Protein AF-A0A832V1C4-F1 (afdb_monomer)

Foldseek 3Di:
DDPVVVVVVLCVVCCPPNVCVLVVLVVVLVVLLVVLVVLLVVVVQPQDPVNVVVLVVLVVVLVVLSVCLSPADQPAADPPSLHHPSLLSVLLSSLSSQLSSLVSCLCRVPVQQFLLSLLLLCLRNPLLQLLLQQLLVCLVPVLQLLSSLLSSLSSLLSNLVVLLVLLVVLCVVVPVVPPPVCLLSVLSVLLNVLSVVLSVVSVVSGDGDGRGDGDSDDPVSSVQLSVLLVVLLVVLLVCLVVVPLVSNLVSLLVSLLSGLVSVSVSLSSCVVSVSDDSNSSSSSSLSSSLSVLCSSLVSSVVSNSVSSNVSSVVSSVVSNVSSVVSCVVCVVVD

InterPro domains:
  IPR025105 Domain of unknown function DUF4010 [PF13194] (93-302)

Secondary structure (DSSP, 8-state):
--HHHHHHHHHHHHIIIIIHHHHHHHHHHHHHHHHHHHHHHTTT----HHHHHHHHHHHHHHHHHHHHHHHS-TT-B-GGGSSBHHHHHHHHHHHHHHHHHHHHHHHHH-TT--HHHHHHHHHHH-THHHHHHHHHHHHH-GGGHHHHHHHHHHHHHHHHHHHHHHHHHHHHHTTGGGS-HHHHHHHHHHHHHHHHHHHHHHHTTPPP-PPPP--S--HHHHHHHHHHHHHHHHHHHHHHHTT-HHHHHHHHHHHHHHHHHHHHHHHHHHHHTTSS-HHHHHHHHHHHHHHHHHTHHHHHHHTT-HHHHHHHHHHHHHHHHHHHHHHHHHGGG-

Organism: NCBI:txid2756139

Sequence (334 aa):
MPFHQLIIGFFNQNIGTVGKFVLFPIYIALILYVILYFAARNREVPLSEEFHKKSFFVSLSVIFGWLIYALTPSTIKLPLEVISLRAVILIIVVVLTVQYLTYLGVELIAPEKTIVALGIGAGTIRSTLAVSVMAPLAAEDETLSYTAAASIMIANTVAVLRNFLIILVVGLFLGLYIIPPFFFLAPMFLMLIACGTIAFILYRKSQETEPVEFDPISIKGTILFIVIFVVSFYLAFGIAQAQQFIGFYAFSGIAGFLYGAAHLFVITGLFFSKTLTLNVGLIGAVFVTAGSIISDIPYAYLNGAEELTKILIVAEAIPVAIGIITLFLYAPLL

Structure (mmCIF, N/CA/C/O backbone):
data_AF-A0A832V1C4-F1
#
_entry.id   AF-A0A832V1C4-F1
#
loop_
_atom_site.group_PDB
_atom_site.id
_atom_site.type_symbol
_atom_site.label_atom_id
_atom_site.label_alt_id
_atom_site.label_comp_id
_atom_site.label_asym_id
_atom_site.label_entity_id
_atom_site.label_seq_id
_atom_site.pdbx_PDB_ins_code
_atom_site.Cartn_x
_atom_site.Cartn_y
_atom_site.Cartn_z
_atom_site.occupancy
_atom_site.B_iso_or_equiv
_atom_site.auth_seq_id
_atom_site.auth_comp_id
_atom_site.auth_asym_id
_atom_site.auth_atom_id
_atom_site.pdbx_PDB_model_num
ATOM 1 N N . MET A 1 1 ? 46.936 13.817 -3.878 1.00 49.00 1 MET A N 1
ATOM 2 C CA . MET A 1 1 ? 45.807 14.772 -3.813 1.00 49.00 1 MET A CA 1
ATOM 3 C C . MET A 1 1 ? 45.243 14.718 -2.396 1.00 49.00 1 MET A C 1
ATOM 5 O O . MET A 1 1 ? 44.987 13.608 -1.942 1.00 49.00 1 MET A O 1
ATOM 9 N N . PRO A 1 2 ? 45.138 15.832 -1.650 1.00 52.50 2 PRO A N 1
ATOM 10 C CA . PRO A 1 2 ? 44.646 15.794 -0.271 1.00 52.50 2 PRO A CA 1
ATOM 11 C C . PRO A 1 2 ? 43.167 15.372 -0.237 1.00 52.50 2 PRO A C 1
ATOM 13 O O . PRO A 1 2 ? 42.374 15.838 -1.052 1.00 52.50 2 PRO A O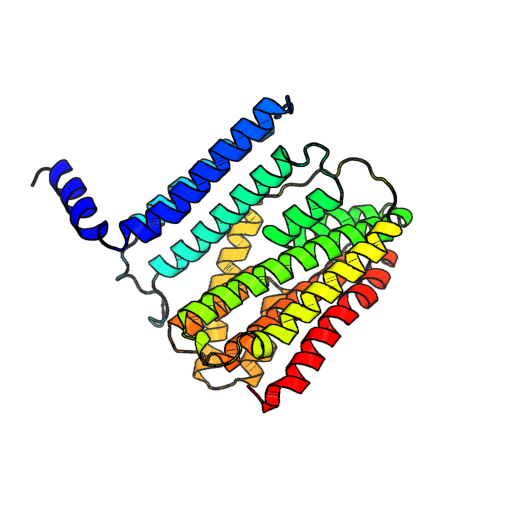 1
ATOM 16 N N . PHE A 1 3 ? 42.797 14.498 0.703 1.00 33.00 3 PHE A N 1
ATOM 17 C CA . PHE A 1 3 ? 41.469 13.866 0.834 1.00 33.00 3 PHE A CA 1
ATOM 18 C C . PHE A 1 3 ? 40.297 14.868 0.786 1.00 33.00 3 PHE A C 1
ATOM 20 O O . PHE A 1 3 ? 39.294 14.636 0.117 1.00 33.00 3 PHE A O 1
ATOM 27 N N . HIS A 1 4 ? 40.479 16.048 1.382 1.00 30.92 4 HIS A N 1
ATOM 28 C CA . HIS A 1 4 ? 39.548 17.180 1.315 1.00 30.92 4 HIS A CA 1
ATOM 29 C C . HIS A 1 4 ? 39.242 17.643 -0.125 1.00 30.92 4 HIS A C 1
ATOM 31 O O . HIS A 1 4 ? 38.096 17.936 -0.452 1.00 30.92 4 HIS A O 1
ATOM 37 N N . GLN A 1 5 ? 40.239 17.690 -1.016 1.00 35.12 5 GLN A N 1
ATOM 38 C CA . GLN A 1 5 ? 40.029 18.105 -2.409 1.00 35.12 5 GLN A CA 1
ATOM 39 C C . GLN A 1 5 ? 39.346 17.015 -3.243 1.00 35.12 5 GLN A C 1
ATOM 41 O O . GLN A 1 5 ? 38.632 17.339 -4.187 1.00 35.12 5 GLN A O 1
ATOM 46 N N . LEU A 1 6 ? 39.503 15.740 -2.866 1.00 39.41 6 LEU A N 1
ATOM 47 C CA . LEU A 1 6 ? 38.782 14.625 -3.482 1.00 39.41 6 LEU A CA 1
ATOM 48 C C . LEU A 1 6 ? 37.290 14.663 -3.111 1.00 39.41 6 LEU A C 1
ATOM 50 O O . LEU A 1 6 ? 36.437 14.460 -3.968 1.00 39.41 6 LEU A O 1
ATOM 54 N N . ILE A 1 7 ? 36.981 15.008 -1.856 1.00 37.31 7 ILE A N 1
ATOM 55 C CA . ILE A 1 7 ? 35.610 15.202 -1.363 1.00 37.31 7 ILE A CA 1
ATOM 56 C C . ILE A 1 7 ? 34.950 16.397 -2.062 1.00 37.31 7 ILE A C 1
ATOM 58 O O . ILE A 1 7 ? 33.865 16.259 -2.620 1.00 37.31 7 ILE A O 1
ATOM 62 N N . ILE A 1 8 ? 35.614 17.554 -2.107 1.00 41.78 8 ILE A N 1
ATOM 63 C CA . ILE A 1 8 ? 35.065 18.757 -2.756 1.00 41.78 8 ILE A CA 1
ATOM 64 C C . ILE A 1 8 ? 34.925 18.563 -4.274 1.00 41.78 8 ILE A C 1
ATOM 66 O O . ILE A 1 8 ? 33.929 18.990 -4.855 1.00 41.78 8 ILE A O 1
ATOM 70 N N . GLY A 1 9 ? 35.872 17.871 -4.916 1.00 37.44 9 GLY A N 1
ATOM 71 C CA . GLY A 1 9 ? 35.781 17.498 -6.330 1.00 37.44 9 GLY A CA 1
ATOM 72 C C . GLY A 1 9 ? 34.619 16.542 -6.623 1.00 37.44 9 GLY A C 1
ATOM 73 O O . GLY A 1 9 ? 33.880 16.757 -7.583 1.00 37.44 9 GLY A O 1
ATOM 74 N N . PHE A 1 10 ? 34.399 15.544 -5.759 1.00 42.69 10 PHE A N 1
ATOM 75 C CA . PHE A 1 10 ? 33.274 14.607 -5.847 1.00 42.69 10 PHE A CA 1
ATOM 76 C C . PHE A 1 10 ? 31.918 15.306 -5.680 1.00 42.69 10 PHE A C 1
ATOM 78 O O . PHE A 1 10 ? 30.984 15.020 -6.434 1.00 42.69 10 PHE A O 1
ATOM 85 N N . PHE A 1 11 ? 31.815 16.251 -4.741 1.00 36.53 11 PHE A N 1
ATOM 86 C CA . PHE A 1 11 ? 30.614 17.063 -4.557 1.00 36.53 11 PHE A CA 1
ATOM 87 C C . PHE A 1 11 ? 30.381 17.993 -5.762 1.00 36.53 11 PHE A C 1
ATOM 89 O O . PHE A 1 11 ? 29.301 17.969 -6.346 1.00 36.53 11 PHE A O 1
ATOM 96 N N . ASN A 1 12 ? 31.387 18.728 -6.238 1.00 40.03 12 ASN A N 1
ATOM 97 C CA . ASN A 1 12 ? 31.194 19.673 -7.345 1.00 40.03 12 ASN A CA 1
ATOM 98 C C . ASN A 1 12 ? 30.873 19.006 -8.698 1.00 40.03 12 ASN A C 1
ATOM 100 O O . ASN A 1 12 ? 30.110 19.579 -9.474 1.00 40.03 12 ASN A O 1
ATOM 104 N N . GLN A 1 13 ? 31.380 17.799 -8.986 1.00 45.72 13 GLN A N 1
ATOM 105 C CA . GLN A 1 13 ? 31.057 17.086 -10.235 1.00 45.72 13 GLN A CA 1
ATOM 106 C C . GLN A 1 13 ? 29.692 16.377 -10.220 1.00 45.72 13 GLN A C 1
ATOM 108 O O . GLN A 1 13 ? 29.073 16.246 -11.273 1.00 45.72 13 GLN A O 1
ATOM 113 N N . ASN A 1 14 ? 29.189 15.948 -9.057 1.00 41.94 14 ASN A N 1
ATOM 114 C CA . ASN A 1 14 ? 27.921 15.208 -8.961 1.00 41.94 14 ASN A CA 1
ATOM 115 C C . ASN A 1 14 ? 26.705 16.081 -8.581 1.00 41.94 14 ASN A C 1
ATOM 117 O O . ASN A 1 14 ? 25.565 15.626 -8.687 1.00 41.94 14 ASN A O 1
ATOM 121 N N . ILE A 1 15 ? 26.893 17.337 -8.157 1.00 43.06 15 ILE A N 1
ATOM 122 C CA . ILE A 1 15 ? 25.795 18.189 -7.655 1.00 43.06 15 ILE A CA 1
ATOM 123 C C . ILE A 1 15 ? 24.955 18.863 -8.757 1.00 43.06 15 ILE A C 1
ATOM 125 O O . ILE A 1 15 ? 23.793 19.181 -8.506 1.00 43.06 15 ILE A O 1
ATOM 129 N N . GLY A 1 16 ? 25.471 19.046 -9.979 1.00 41.16 16 GLY A N 1
ATOM 130 C CA . GLY A 1 16 ? 24.833 19.912 -10.991 1.00 41.16 16 GLY A CA 1
ATOM 131 C C . GLY A 1 16 ? 23.381 19.549 -11.342 1.00 41.16 16 GLY A C 1
ATOM 132 O O . GLY A 1 16 ? 22.521 20.431 -11.429 1.00 41.16 16 GLY A O 1
ATOM 133 N N . THR A 1 17 ? 23.096 18.249 -11.451 1.00 41.59 17 THR A N 1
ATOM 134 C CA . THR A 1 17 ? 21.753 17.723 -11.757 1.00 41.59 17 THR A CA 1
ATOM 135 C C . THR A 1 17 ? 21.303 16.720 -10.699 1.00 41.59 17 THR A C 1
ATOM 137 O O . THR A 1 17 ? 20.197 16.828 -10.186 1.00 41.59 17 THR A O 1
ATOM 140 N N . VAL A 1 18 ? 22.178 15.797 -10.284 1.00 40.09 18 VAL A N 1
ATOM 141 C CA . VAL A 1 18 ? 21.857 14.768 -9.281 1.00 40.09 18 VAL A CA 1
ATOM 142 C C . VAL A 1 18 ? 21.733 15.381 -7.883 1.00 40.09 18 VAL A C 1
ATOM 144 O O . VAL A 1 18 ? 20.762 15.095 -7.193 1.00 40.09 18 VAL A O 1
ATOM 147 N N . GLY A 1 19 ? 22.608 16.318 -7.495 1.00 41.25 19 GLY A N 1
ATOM 148 C CA . GLY A 1 19 ? 22.500 17.039 -6.215 1.00 41.25 19 GLY A CA 1
ATOM 149 C C . GLY A 1 19 ? 21.162 17.759 -6.018 1.00 41.25 19 GLY A C 1
ATOM 150 O O . GLY A 1 19 ? 20.612 17.723 -4.922 1.00 41.25 19 GLY A O 1
ATOM 151 N N . LYS A 1 20 ? 20.575 18.318 -7.083 1.00 42.03 20 LYS A N 1
ATOM 152 C CA . LYS A 1 20 ? 19.236 18.928 -7.022 1.00 42.03 20 LYS A CA 1
ATOM 153 C C . LYS A 1 20 ? 18.131 17.896 -6.767 1.00 42.03 20 LYS A C 1
ATOM 155 O O . LYS A 1 20 ? 17.227 18.187 -5.998 1.00 42.03 20 LYS A O 1
ATOM 160 N N . PHE A 1 21 ? 18.215 16.693 -7.339 1.00 45.25 21 PHE A N 1
ATOM 161 C CA . PHE A 1 21 ? 17.208 15.638 -7.144 1.00 45.25 21 PHE A CA 1
ATOM 162 C C . PHE A 1 21 ? 17.393 14.818 -5.858 1.00 45.25 21 PHE A C 1
ATOM 164 O O . PHE A 1 21 ? 16.408 14.309 -5.337 1.00 45.25 21 PHE A O 1
ATOM 171 N N . VAL A 1 22 ? 18.616 14.693 -5.328 1.00 46.50 22 VAL A N 1
ATOM 172 C CA . VAL A 1 22 ? 18.892 13.977 -4.063 1.00 46.50 22 VAL A CA 1
ATOM 173 C C . VAL A 1 22 ? 18.617 14.859 -2.853 1.00 46.50 22 VAL A C 1
ATOM 175 O O . VAL A 1 22 ? 18.044 14.406 -1.867 1.00 46.50 22 VAL A O 1
ATOM 178 N N . LEU A 1 23 ? 19.023 16.129 -2.916 1.00 48.91 23 LEU A N 1
ATOM 179 C CA . LEU A 1 23 ? 18.848 17.032 -1.789 1.00 48.91 23 LEU A CA 1
ATOM 180 C C . LEU A 1 23 ? 17.403 17.519 -1.675 1.00 48.91 23 LEU A C 1
ATOM 182 O O . LEU A 1 23 ? 16.964 17.815 -0.576 1.00 48.91 23 LEU A O 1
ATOM 186 N N . PHE A 1 24 ? 16.634 17.563 -2.765 1.00 53.78 24 PHE A N 1
ATOM 187 C CA . PHE A 1 24 ? 15.249 18.040 -2.735 1.00 53.78 24 PHE A CA 1
ATOM 188 C C . PHE A 1 24 ? 14.316 17.205 -1.832 1.00 53.78 24 PHE A C 1
ATOM 190 O O . PHE A 1 24 ? 13.666 17.805 -0.979 1.00 53.78 24 PHE A O 1
ATOM 197 N N . PRO A 1 25 ? 14.287 15.857 -1.895 1.00 50.50 25 PRO A N 1
ATOM 198 C CA . PRO A 1 25 ? 13.553 15.029 -0.935 1.00 50.50 25 PRO A CA 1
ATOM 199 C C . PRO A 1 25 ? 14.035 15.203 0.507 1.00 50.50 25 PRO A C 1
ATOM 201 O O . PRO A 1 25 ? 13.219 15.233 1.422 1.00 50.50 25 PRO A O 1
ATOM 204 N N . ILE A 1 26 ? 15.350 15.354 0.709 1.00 53.06 26 ILE A N 1
ATOM 205 C CA . ILE A 1 26 ? 15.949 15.588 2.030 1.00 53.06 26 ILE A CA 1
ATOM 206 C C . ILE A 1 26 ? 15.505 16.948 2.582 1.00 53.06 26 ILE A C 1
ATOM 208 O O . ILE A 1 26 ? 15.088 17.027 3.733 1.00 53.06 26 ILE A O 1
ATOM 212 N N . TYR A 1 27 ? 15.531 18.004 1.764 1.00 55.97 27 TYR A N 1
ATOM 213 C CA . TYR A 1 27 ? 15.057 19.339 2.126 1.00 55.97 27 TYR A CA 1
ATOM 214 C C . TYR A 1 27 ? 13.557 19.345 2.392 1.00 55.97 27 TYR A C 1
ATOM 216 O O . TYR A 1 27 ? 13.141 19.934 3.380 1.00 55.97 27 TYR A O 1
ATOM 224 N N . ILE A 1 28 ? 12.749 18.656 1.581 1.00 59.16 28 ILE A N 1
ATOM 225 C CA . ILE A 1 28 ? 11.313 18.498 1.841 1.00 59.16 28 ILE A CA 1
ATOM 226 C C . ILE A 1 28 ? 11.089 17.776 3.167 1.00 59.16 28 ILE A C 1
ATOM 228 O O . ILE A 1 28 ? 10.292 18.243 3.971 1.00 59.16 28 ILE A O 1
ATOM 232 N N . ALA A 1 29 ? 11.801 16.679 3.430 1.00 54.38 29 ALA A N 1
ATOM 233 C CA . ALA A 1 29 ? 11.657 15.934 4.675 1.00 54.38 29 ALA A CA 1
ATOM 234 C C . ALA A 1 29 ? 12.079 16.764 5.899 1.00 54.38 29 ALA A C 1
ATOM 236 O O . ALA A 1 29 ? 11.396 16.736 6.918 1.00 54.38 29 ALA A O 1
ATOM 237 N N . LEU A 1 30 ? 13.157 17.548 5.787 1.00 59.31 30 LEU A N 1
ATOM 238 C CA . LEU A 1 30 ? 13.610 18.488 6.819 1.00 59.31 30 LEU A CA 1
ATOM 239 C C .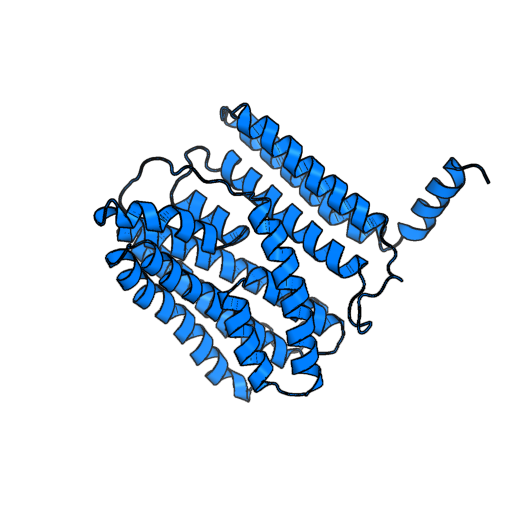 LEU A 1 30 ? 12.613 19.626 7.039 1.00 59.31 30 LEU A C 1
ATOM 241 O O . LEU A 1 30 ? 12.292 19.936 8.180 1.00 59.31 30 LEU A O 1
ATOM 245 N N . ILE A 1 31 ? 12.104 20.231 5.967 1.00 65.38 31 ILE A N 1
ATOM 246 C CA . ILE A 1 31 ? 11.095 21.292 6.037 1.00 65.38 31 ILE A CA 1
ATOM 247 C C . ILE A 1 31 ? 9.817 20.749 6.677 1.00 65.38 31 ILE A C 1
ATOM 249 O O . ILE A 1 31 ? 9.290 21.376 7.590 1.00 65.38 31 ILE A O 1
ATOM 253 N N . LEU A 1 32 ? 9.351 19.567 6.264 1.00 59.25 32 LEU A N 1
ATOM 254 C CA . LEU A 1 32 ? 8.194 18.908 6.866 1.00 59.25 32 LEU A CA 1
ATOM 255 C C . LEU A 1 32 ? 8.438 18.593 8.340 1.00 59.25 32 LEU A C 1
ATOM 257 O O . LEU A 1 32 ? 7.585 18.917 9.155 1.00 59.25 32 LEU A O 1
ATOM 261 N N . TYR A 1 33 ? 9.600 18.045 8.704 1.00 66.00 33 TYR A N 1
ATOM 262 C CA . TYR A 1 33 ? 9.963 17.816 10.103 1.00 66.00 33 TYR A CA 1
ATOM 263 C C . TYR A 1 33 ? 9.919 19.111 10.919 1.00 66.00 33 TYR A C 1
ATOM 265 O O . TYR A 1 33 ? 9.322 19.136 11.989 1.00 66.00 33 TYR A O 1
ATOM 273 N N . VAL A 1 34 ? 10.503 20.199 10.408 1.00 67.31 34 VAL A N 1
ATOM 274 C CA . VAL A 1 34 ? 10.512 21.504 11.080 1.00 67.31 34 VAL A CA 1
ATOM 275 C C . VAL A 1 34 ? 9.090 22.045 11.237 1.00 67.31 34 VAL A C 1
ATOM 277 O O . VAL A 1 34 ? 8.707 22.413 12.345 1.00 67.31 34 VAL A O 1
ATOM 280 N N . ILE A 1 35 ? 8.286 22.052 10.169 1.00 68.94 35 ILE A N 1
ATOM 281 C CA . ILE A 1 35 ? 6.885 22.504 10.204 1.00 68.94 35 ILE A CA 1
ATOM 282 C C . ILE A 1 35 ? 6.091 21.693 11.228 1.00 68.94 35 ILE A C 1
ATOM 284 O O . ILE A 1 35 ? 5.401 22.266 12.069 1.00 68.94 35 ILE A O 1
ATOM 288 N N . LEU A 1 36 ? 6.214 20.369 11.178 1.00 63.53 36 LEU A N 1
ATOM 289 C CA . LEU A 1 36 ? 5.496 19.456 12.055 1.00 63.53 36 LEU A CA 1
ATOM 290 C C . LEU A 1 36 ? 5.946 19.602 13.521 1.00 63.53 36 LEU A C 1
ATOM 292 O O . LEU A 1 36 ? 5.104 19.649 14.415 1.00 63.53 36 LEU A O 1
ATOM 296 N N . TYR A 1 37 ? 7.247 19.764 13.776 1.00 66.44 37 TYR A N 1
ATOM 297 C CA . TYR A 1 37 ? 7.797 20.012 15.112 1.00 66.44 37 TYR A CA 1
ATOM 298 C C . TYR A 1 37 ? 7.284 21.329 15.708 1.00 66.44 37 TYR A C 1
ATOM 300 O O . TYR A 1 37 ? 6.850 21.367 16.860 1.00 66.44 37 TYR A O 1
ATOM 308 N N . PHE A 1 38 ? 7.286 22.414 14.927 1.00 69.00 38 PHE A N 1
ATOM 309 C CA . PHE A 1 38 ? 6.740 23.697 15.375 1.00 69.00 38 PHE A CA 1
ATOM 310 C C . PHE A 1 38 ? 5.221 23.640 15.582 1.00 69.00 38 PHE A C 1
ATOM 312 O O . PHE A 1 38 ? 4.724 24.206 16.554 1.00 69.00 38 PHE A O 1
ATOM 319 N N . ALA A 1 39 ? 4.486 22.926 14.725 1.00 66.38 39 ALA A N 1
ATOM 320 C CA . ALA A 1 39 ? 3.048 22.727 14.885 1.00 66.38 39 ALA A CA 1
ATOM 321 C C . ALA A 1 39 ? 2.705 21.965 16.177 1.00 66.38 39 ALA A C 1
ATOM 323 O O . ALA A 1 39 ? 1.772 22.354 16.879 1.00 66.38 39 ALA A O 1
ATOM 324 N N . ALA A 1 40 ? 3.482 20.937 16.526 1.00 61.66 40 ALA A N 1
ATOM 325 C CA . ALA A 1 40 ? 3.297 20.173 17.758 1.00 61.66 40 ALA A CA 1
ATOM 326 C C . ALA A 1 40 ? 3.678 20.964 19.012 1.00 61.66 40 ALA A C 1
ATOM 328 O O . ALA A 1 40 ? 2.932 20.965 19.990 1.00 61.66 40 ALA A O 1
ATOM 329 N N . ARG A 1 41 ? 4.789 21.713 18.962 1.00 67.06 41 ARG A N 1
ATOM 330 C CA . ARG A 1 41 ? 5.199 22.610 20.052 1.00 67.06 41 ARG A CA 1
ATOM 331 C C . ARG A 1 41 ? 4.139 23.673 20.349 1.00 67.06 41 ARG A C 1
ATOM 333 O O . ARG A 1 41 ? 3.903 23.977 21.511 1.00 67.06 41 ARG A O 1
ATOM 340 N N . ASN A 1 42 ? 3.489 24.211 19.317 1.00 65.19 42 ASN A N 1
ATOM 341 C CA . ASN A 1 42 ? 2.425 25.207 19.471 1.00 65.19 42 ASN A CA 1
ATOM 342 C C . ASN A 1 42 ? 1.114 24.634 20.033 1.00 65.19 42 ASN A C 1
ATOM 344 O O . ASN A 1 42 ? 0.251 25.408 20.434 1.00 65.19 42 ASN A O 1
ATOM 348 N N . ARG A 1 43 ? 0.941 23.306 20.043 1.00 60.88 43 ARG A N 1
ATOM 349 C CA . ARG A 1 43 ? -0.251 22.621 20.566 1.00 60.88 43 ARG A CA 1
ATOM 350 C C . ARG A 1 43 ? -0.049 22.010 21.958 1.00 60.88 43 ARG A C 1
ATOM 352 O O . ARG A 1 43 ? -0.930 21.293 22.409 1.00 60.88 43 ARG A O 1
ATOM 359 N N . GLU A 1 44 ? 1.094 22.261 22.605 1.00 63.09 44 GLU A N 1
ATOM 360 C CA . GLU A 1 44 ? 1.461 21.677 23.909 1.00 63.09 44 GLU A CA 1
ATOM 361 C C . GLU A 1 44 ? 1.318 20.145 23.960 1.00 63.09 44 GLU A C 1
ATOM 363 O O . GLU A 1 44 ? 1.093 19.571 25.021 1.00 63.09 44 GLU A O 1
ATOM 368 N N . VAL A 1 45 ? 1.458 19.462 22.816 1.00 59.16 45 VAL A N 1
ATOM 369 C CA . VAL A 1 45 ? 1.328 18.002 22.758 1.00 59.16 45 VAL A CA 1
ATOM 370 C C . VAL A 1 45 ? 2.481 17.389 23.561 1.00 59.16 45 VAL A C 1
ATOM 372 O O . VAL A 1 45 ? 3.642 17.599 23.188 1.00 59.16 45 VAL A O 1
ATOM 375 N N . PRO A 1 46 ? 2.211 16.643 24.649 1.00 59.50 46 PRO A N 1
ATOM 376 C CA . PRO A 1 46 ? 3.260 15.981 25.405 1.00 59.50 46 PRO A CA 1
ATOM 377 C C . PRO A 1 46 ? 3.816 14.833 24.559 1.00 59.50 46 PRO A C 1
ATOM 379 O O . PRO A 1 46 ? 3.206 13.776 24.428 1.00 59.50 46 PRO A O 1
ATOM 382 N N . LEU A 1 47 ? 4.978 15.054 23.949 1.00 62.94 47 LEU A N 1
ATOM 383 C CA . LEU A 1 47 ? 5.706 14.007 23.241 1.00 62.94 47 LEU A CA 1
ATOM 384 C C . LEU A 1 47 ? 6.338 13.069 24.272 1.00 62.94 47 LEU A C 1
ATOM 386 O O . LEU A 1 47 ? 7.066 13.515 25.160 1.00 62.94 47 LEU A O 1
ATOM 390 N N . SER A 1 48 ? 6.066 11.768 24.169 1.00 63.84 48 SER A N 1
ATOM 391 C CA . SER A 1 48 ? 6.650 10.782 25.080 1.00 63.84 48 SER A CA 1
ATOM 392 C C . SER A 1 48 ? 8.174 10.683 24.890 1.00 63.84 48 SER A C 1
ATOM 394 O O . SER A 1 48 ? 8.705 10.893 23.796 1.00 63.84 48 SER A O 1
ATOM 396 N N . GLU A 1 49 ? 8.922 10.314 25.936 1.00 64.19 49 GLU A N 1
ATOM 397 C CA . GLU A 1 49 ? 10.361 10.018 25.786 1.00 64.19 49 GLU A CA 1
ATOM 398 C C . GLU A 1 49 ? 10.621 8.915 24.746 1.00 64.19 49 GLU A C 1
ATOM 400 O O . GLU A 1 49 ? 11.649 8.903 24.060 1.00 64.19 49 GLU A O 1
ATOM 405 N N . GLU A 1 50 ? 9.676 7.988 24.612 1.00 64.69 50 GLU A N 1
ATOM 406 C CA . GLU A 1 50 ? 9.722 6.919 23.627 1.00 64.69 50 GLU A CA 1
ATOM 407 C C . GLU A 1 50 ? 9.590 7.454 22.196 1.00 64.69 50 GLU A C 1
ATOM 409 O O . GLU A 1 50 ? 10.356 7.041 21.320 1.00 64.69 50 GLU A O 1
ATOM 414 N N . PHE A 1 51 ? 8.729 8.457 21.972 1.00 67.06 51 PHE A N 1
ATOM 415 C CA . PHE A 1 51 ? 8.653 9.178 20.702 1.00 67.06 51 PHE A CA 1
ATOM 416 C C . PHE A 1 51 ? 10.005 9.797 20.338 1.00 67.06 51 PHE A C 1
ATOM 418 O O . PHE A 1 51 ? 10.468 9.631 19.207 1.00 67.06 51 PHE A O 1
ATOM 425 N N . HIS A 1 52 ? 10.680 10.451 21.289 1.00 67.19 52 HIS A N 1
ATOM 426 C CA . HIS A 1 52 ? 11.990 11.064 21.055 1.00 67.19 52 HIS A CA 1
ATOM 427 C C . HIS A 1 52 ? 13.061 10.036 20.674 1.00 67.19 52 HIS A C 1
ATOM 429 O O . HIS A 1 52 ? 13.769 10.229 19.682 1.00 67.19 52 HIS A O 1
ATOM 435 N N . LYS A 1 53 ? 13.158 8.919 21.408 1.00 69.00 53 LYS A N 1
ATOM 436 C CA . LYS A 1 53 ? 14.113 7.840 21.099 1.00 69.00 53 LYS A CA 1
ATOM 437 C C . LYS A 1 53 ? 13.838 7.230 19.727 1.00 69.00 53 LYS A C 1
ATOM 439 O O . LYS A 1 53 ? 14.748 7.091 18.912 1.00 69.00 53 LYS A O 1
ATOM 444 N N . LYS A 1 54 ? 12.581 6.897 19.443 1.00 69.06 54 LYS A N 1
ATOM 445 C CA . LYS A 1 54 ? 12.182 6.247 18.191 1.00 69.06 54 LYS A CA 1
ATOM 446 C C . LYS A 1 54 ? 12.341 7.169 16.986 1.00 69.06 54 LYS A C 1
ATOM 448 O O . LYS A 1 54 ? 12.922 6.769 15.980 1.00 69.06 54 LYS A O 1
ATOM 453 N N . SER A 1 55 ? 11.919 8.424 17.114 1.00 68.75 55 SER A N 1
ATOM 454 C CA . SER A 1 55 ? 12.111 9.458 16.093 1.00 68.75 55 SER A CA 1
ATOM 455 C C . SER A 1 55 ? 13.597 9.673 15.782 1.00 68.75 55 SER A C 1
ATOM 457 O O . SER A 1 55 ? 13.985 9.757 14.613 1.00 68.75 55 SER A O 1
ATOM 459 N N . PHE A 1 56 ? 14.466 9.645 16.800 1.00 70.19 56 PHE A N 1
ATOM 460 C CA . PHE A 1 56 ? 15.914 9.721 16.607 1.00 70.19 56 PHE A CA 1
ATOM 461 C C . PHE A 1 56 ? 16.466 8.546 15.782 1.00 70.19 56 PHE A C 1
ATOM 463 O O . PHE A 1 56 ? 17.153 8.763 14.786 1.00 70.19 56 PHE A O 1
ATOM 470 N N . PHE A 1 57 ? 16.137 7.297 16.126 1.00 71.19 57 PHE A N 1
ATOM 471 C CA . PHE A 1 57 ? 16.639 6.138 15.373 1.00 71.19 57 PHE A CA 1
ATOM 472 C C . PHE A 1 57 ? 16.120 6.085 13.933 1.00 71.19 57 PHE A C 1
ATOM 474 O O . PHE A 1 57 ? 16.859 5.725 13.011 1.00 71.19 57 PHE A O 1
ATOM 481 N N . VAL A 1 58 ? 14.861 6.461 13.715 1.00 71.44 58 VAL A N 1
ATOM 482 C CA . VAL A 1 58 ? 14.268 6.456 12.377 1.00 71.44 58 VAL A CA 1
ATOM 483 C C . VAL A 1 58 ? 14.840 7.580 11.516 1.00 71.44 58 VAL A C 1
ATOM 485 O O . VAL A 1 58 ? 15.229 7.323 10.377 1.00 71.44 58 VAL A O 1
ATOM 488 N N . SER A 1 59 ? 14.964 8.798 12.048 1.00 72.69 59 SER A N 1
ATOM 489 C CA . SER A 1 59 ? 15.601 9.909 11.327 1.00 72.69 59 SER A CA 1
ATOM 490 C C . SER A 1 59 ? 17.046 9.582 10.957 1.00 72.69 59 SER A C 1
ATOM 492 O O . SER A 1 59 ? 17.454 9.802 9.816 1.00 72.69 59 SER A O 1
ATOM 494 N N . LEU A 1 60 ? 17.793 8.957 11.870 1.00 72.94 60 LEU A N 1
ATOM 495 C CA . LEU A 1 60 ? 19.145 8.481 11.610 1.00 72.94 60 LEU A CA 1
ATOM 496 C C . LEU A 1 60 ? 19.173 7.431 10.487 1.00 72.94 60 LEU A C 1
ATOM 498 O O . LEU A 1 60 ? 20.012 7.511 9.593 1.00 72.94 60 LEU A O 1
ATOM 502 N N . SER A 1 61 ? 18.222 6.494 10.483 1.00 74.44 61 SER A N 1
ATOM 503 C CA . SER A 1 61 ? 18.088 5.477 9.430 1.00 74.44 61 SER A CA 1
ATOM 504 C C . SER A 1 61 ? 17.777 6.094 8.063 1.00 74.44 61 SER A C 1
ATOM 506 O O . SER A 1 61 ? 18.352 5.681 7.057 1.00 74.44 61 SER A O 1
ATOM 508 N N . VAL A 1 62 ? 16.917 7.117 8.014 1.00 77.88 62 VAL A N 1
ATOM 509 C CA . VAL A 1 62 ? 16.620 7.872 6.785 1.00 77.88 62 VAL A CA 1
ATOM 510 C C . VAL A 1 62 ? 17.865 8.615 6.292 1.00 77.88 62 VAL A C 1
ATOM 512 O O . VAL A 1 62 ? 18.201 8.522 5.112 1.00 77.88 62 VAL A O 1
ATOM 515 N N . ILE A 1 63 ? 18.589 9.299 7.184 1.00 74.94 63 ILE A N 1
ATOM 516 C CA . ILE A 1 63 ? 19.824 10.025 6.851 1.00 74.94 63 ILE A CA 1
ATOM 517 C C . ILE A 1 63 ? 20.894 9.068 6.317 1.00 74.94 63 ILE A C 1
ATOM 519 O O . ILE A 1 63 ? 21.456 9.316 5.250 1.00 74.94 63 ILE A O 1
ATOM 523 N N . PHE A 1 64 ? 21.157 7.960 7.017 1.00 76.25 64 PHE A N 1
ATOM 524 C CA . PHE A 1 64 ? 22.107 6.952 6.547 1.00 76.25 64 PHE A CA 1
ATOM 525 C C . PHE A 1 64 ? 21.662 6.327 5.231 1.00 76.25 64 PHE A C 1
ATOM 527 O O . PHE A 1 64 ? 22.497 6.119 4.358 1.00 76.25 64 PHE A O 1
ATOM 534 N N . GLY A 1 65 ? 20.365 6.084 5.043 1.00 82.44 65 GLY A N 1
ATOM 535 C CA . GLY A 1 65 ? 19.818 5.622 3.774 1.00 82.44 65 GLY A CA 1
ATOM 536 C C . GLY A 1 65 ? 20.163 6.568 2.619 1.00 82.44 65 GLY A C 1
ATOM 537 O O . GLY A 1 65 ? 20.741 6.144 1.617 1.00 82.44 65 GLY A O 1
ATOM 538 N N . TRP A 1 66 ? 19.884 7.864 2.777 1.00 81.00 66 TRP A N 1
ATOM 539 C CA . TRP A 1 66 ? 20.236 8.886 1.784 1.00 81.00 66 TRP A CA 1
ATOM 540 C C . TRP A 1 66 ? 21.747 9.004 1.561 1.00 81.00 66 TRP A C 1
ATOM 542 O O . TRP A 1 66 ? 22.183 9.181 0.421 1.00 81.00 66 TRP A O 1
ATOM 552 N N . LEU A 1 67 ? 22.554 8.854 2.614 1.00 76.94 67 LEU A N 1
ATOM 553 C CA . LEU A 1 67 ? 24.012 8.830 2.510 1.00 76.94 67 LEU A CA 1
ATOM 554 C C . LEU A 1 67 ? 24.493 7.622 1.694 1.00 76.94 67 LEU A C 1
ATOM 556 O O . LEU A 1 67 ? 25.286 7.786 0.769 1.00 76.94 67 LEU A O 1
ATOM 560 N N . ILE A 1 68 ? 23.975 6.425 1.981 1.00 83.06 68 ILE A N 1
ATOM 561 C CA . ILE A 1 68 ? 24.273 5.204 1.225 1.00 83.06 68 ILE A CA 1
ATOM 562 C C . ILE A 1 68 ? 23.875 5.396 -0.241 1.00 83.06 68 ILE A C 1
ATOM 564 O O . ILE A 1 68 ? 24.673 5.106 -1.130 1.00 83.06 68 ILE A O 1
ATOM 568 N N . TYR A 1 69 ? 22.689 5.942 -0.523 1.00 82.56 69 TYR A N 1
ATOM 569 C CA . TYR A 1 69 ? 22.259 6.252 -1.890 1.00 82.56 69 TYR A CA 1
ATOM 570 C C . TYR A 1 69 ? 23.215 7.218 -2.609 1.00 82.56 69 TYR A C 1
ATOM 572 O O . TYR A 1 69 ? 23.551 7.001 -3.777 1.00 82.56 69 TYR A O 1
ATOM 580 N N . ALA A 1 70 ? 23.663 8.277 -1.929 1.00 77.81 70 ALA A N 1
ATOM 581 C CA . ALA A 1 70 ? 24.577 9.265 -2.493 1.00 77.81 70 ALA A CA 1
ATOM 582 C C . ALA A 1 70 ? 25.962 8.672 -2.799 1.00 77.81 70 ALA A C 1
ATOM 584 O O . ALA A 1 70 ? 26.561 9.012 -3.819 1.00 77.81 70 ALA A O 1
ATOM 585 N N . LEU A 1 71 ? 26.443 7.771 -1.937 1.00 82.44 71 LEU A N 1
ATOM 586 C CA . LEU A 1 71 ? 27.729 7.089 -2.085 1.00 82.44 71 LEU A CA 1
ATOM 587 C C . LEU A 1 71 ? 27.671 5.895 -3.047 1.00 82.44 71 LEU A C 1
ATOM 589 O O . LEU A 1 71 ? 28.713 5.465 -3.538 1.00 82.44 71 LEU A O 1
ATOM 593 N N . THR A 1 72 ? 26.482 5.360 -3.337 1.00 80.12 72 THR A N 1
ATOM 594 C CA . THR A 1 72 ? 26.335 4.206 -4.231 1.00 80.12 72 THR A CA 1
ATOM 595 C C . THR A 1 72 ? 26.572 4.618 -5.689 1.00 80.12 72 THR A C 1
ATOM 597 O O . THR A 1 72 ? 25.819 5.439 -6.226 1.00 80.12 72 THR A O 1
ATOM 600 N N . PRO A 1 73 ? 27.553 4.019 -6.389 1.00 82.12 73 PRO A N 1
ATOM 601 C CA . PRO A 1 73 ? 27.775 4.279 -7.806 1.00 82.12 73 PRO A CA 1
ATOM 602 C C . PRO A 1 73 ? 26.586 3.822 -8.659 1.00 82.12 73 PRO A C 1
ATOM 604 O O . PRO A 1 73 ? 26.053 2.728 -8.477 1.00 82.12 73 PRO A O 1
ATOM 607 N N . SER A 1 74 ? 26.198 4.622 -9.656 1.00 79.25 74 SER A N 1
ATOM 608 C CA . SER A 1 74 ? 25.166 4.234 -10.636 1.00 79.25 74 SER A CA 1
ATOM 609 C C . SER A 1 74 ? 25.627 3.138 -11.603 1.00 79.25 74 SER A C 1
ATOM 611 O O . SER A 1 74 ? 24.797 2.547 -12.287 1.00 79.25 74 SER A O 1
ATOM 613 N N . THR A 1 75 ? 26.933 2.868 -11.661 1.00 80.06 75 THR A N 1
ATOM 614 C CA . THR A 1 75 ? 27.549 1.849 -12.519 1.00 80.06 75 THR A CA 1
ATOM 615 C C . THR A 1 75 ? 27.360 0.429 -11.995 1.00 80.06 75 THR A C 1
ATOM 617 O O . THR A 1 75 ? 27.437 -0.511 -12.782 1.00 80.06 75 THR A O 1
ATOM 620 N N . ILE A 1 76 ? 27.089 0.253 -10.696 1.00 82.06 76 ILE A N 1
ATOM 621 C CA . ILE A 1 76 ? 26.822 -1.069 -10.127 1.00 82.06 76 ILE A CA 1
ATOM 622 C C . ILE A 1 76 ? 25.414 -1.481 -10.538 1.00 82.06 76 ILE A C 1
ATOM 624 O O . ILE A 1 76 ? 24.415 -0.946 -10.045 1.00 82.06 76 ILE A O 1
ATOM 628 N N . LYS A 1 77 ? 25.342 -2.446 -11.449 1.00 80.25 77 LYS A N 1
ATOM 629 C CA . LYS A 1 77 ? 24.096 -3.088 -11.844 1.00 80.25 77 LYS A CA 1
ATOM 630 C C . LYS A 1 77 ? 23.865 -4.346 -11.019 1.00 80.25 77 LYS A C 1
ATOM 632 O O . LYS A 1 77 ? 24.808 -5.055 -10.675 1.00 80.25 77 LYS A O 1
ATOM 637 N N . LEU A 1 78 ? 22.606 -4.600 -10.691 1.00 77.75 78 LEU A N 1
ATOM 638 C CA . LEU A 1 78 ? 22.190 -5.875 -10.120 1.00 77.75 78 LEU A CA 1
ATOM 639 C C . LEU A 1 78 ? 22.175 -6.968 -11.212 1.00 77.75 78 LEU A C 1
ATOM 641 O O . LEU A 1 78 ? 22.267 -6.633 -12.400 1.00 77.75 78 LEU A O 1
ATOM 645 N N . PRO A 1 79 ? 22.097 -8.262 -10.834 1.00 73.69 79 PRO A N 1
ATOM 646 C CA . PRO A 1 79 ? 21.956 -9.366 -11.784 1.00 73.69 79 PRO A CA 1
ATOM 647 C C . PRO A 1 79 ? 20.961 -9.073 -12.918 1.00 73.69 79 PRO A C 1
ATOM 649 O O . PRO A 1 79 ? 19.964 -8.383 -12.720 1.00 73.69 79 PRO A O 1
ATOM 652 N N . LEU A 1 80 ? 21.246 -9.594 -14.117 1.00 74.12 80 LEU A N 1
ATOM 653 C CA . LEU A 1 80 ? 20.503 -9.330 -15.364 1.00 74.12 80 LEU A CA 1
ATOM 654 C C . LEU A 1 80 ? 20.591 -7.886 -15.897 1.00 74.12 80 LEU A C 1
ATOM 656 O O . LEU A 1 80 ? 19.960 -7.572 -16.900 1.00 74.12 80 LEU A O 1
ATOM 660 N N . GLU A 1 81 ? 21.374 -7.009 -15.260 1.00 74.50 81 GLU A N 1
ATOM 661 C CA . GLU A 1 81 ? 21.661 -5.636 -15.706 1.00 74.50 81 GLU A CA 1
ATOM 662 C C . GLU A 1 81 ? 20.449 -4.700 -15.885 1.00 74.50 81 GLU A C 1
ATOM 664 O O . GLU A 1 81 ? 20.573 -3.608 -16.446 1.00 74.50 81 GLU A O 1
ATOM 669 N N . VAL A 1 82 ? 19.286 -5.096 -15.368 1.00 69.44 82 VAL A N 1
ATOM 670 C CA . VAL A 1 82 ? 18.003 -4.408 -15.591 1.00 69.44 82 VAL A CA 1
ATOM 671 C C . VAL A 1 82 ? 17.870 -3.150 -14.740 1.00 69.44 82 VAL A C 1
ATOM 673 O O . VAL A 1 82 ? 17.300 -2.149 -15.168 1.00 69.44 82 VAL A O 1
ATOM 676 N N . ILE A 1 83 ? 18.386 -3.202 -13.512 1.00 73.69 83 ILE A N 1
ATOM 677 C CA . ILE A 1 83 ? 18.262 -2.133 -12.526 1.00 73.69 83 ILE A CA 1
ATOM 678 C C . ILE A 1 83 ? 19.606 -1.902 -11.838 1.00 73.69 83 ILE A C 1
ATOM 680 O O . ILE A 1 83 ? 20.345 -2.838 -11.519 1.00 73.69 83 ILE A O 1
ATOM 684 N N . SER A 1 84 ? 19.953 -0.633 -11.626 1.00 80.06 84 SER A N 1
ATOM 685 C CA . SER A 1 84 ? 21.151 -0.289 -10.863 1.00 80.06 84 SER A CA 1
ATOM 686 C C . SER A 1 84 ? 20.905 -0.491 -9.370 1.00 80.06 84 SER A C 1
ATOM 688 O O . SER A 1 84 ? 19.813 -0.224 -8.864 1.00 80.06 84 SER A O 1
ATOM 690 N N . LEU A 1 85 ? 21.942 -0.902 -8.639 1.00 82.00 85 LEU A N 1
ATOM 691 C CA . LEU A 1 85 ? 21.906 -0.969 -7.178 1.00 82.00 85 LEU A CA 1
ATOM 692 C C . LEU A 1 85 ? 21.499 0.388 -6.588 1.00 82.00 85 LEU A C 1
ATOM 694 O O . LEU A 1 85 ? 20.693 0.465 -5.664 1.00 82.00 85 LEU A O 1
ATOM 698 N N . ARG A 1 86 ? 21.993 1.471 -7.195 1.00 81.19 86 ARG A N 1
ATOM 699 C CA . ARG A 1 86 ? 21.640 2.840 -6.827 1.00 81.19 86 ARG A CA 1
ATOM 700 C C . ARG A 1 86 ? 20.136 3.121 -6.944 1.00 81.19 86 ARG A C 1
ATOM 702 O O . ARG A 1 86 ? 19.589 3.792 -6.075 1.00 81.19 86 ARG A O 1
ATOM 709 N N . ALA A 1 87 ? 19.463 2.616 -7.980 1.00 75.75 87 ALA A N 1
ATOM 710 C CA . ALA A 1 87 ? 18.018 2.781 -8.147 1.00 75.75 87 ALA A CA 1
ATOM 711 C C . ALA A 1 87 ? 17.216 1.988 -7.105 1.00 75.75 87 ALA A C 1
ATOM 713 O O . ALA A 1 87 ? 16.240 2.504 -6.568 1.00 75.75 87 ALA A O 1
ATOM 714 N N . VAL A 1 88 ? 17.652 0.773 -6.761 1.00 75.06 88 VAL A N 1
ATOM 715 C CA . VAL A 1 88 ? 17.018 -0.009 -5.685 1.00 75.06 88 VAL A CA 1
ATOM 716 C C . VAL A 1 88 ? 17.148 0.703 -4.342 1.00 75.06 88 VAL A C 1
ATOM 718 O O . VAL A 1 88 ? 16.157 0.867 -3.635 1.00 75.06 88 VAL A O 1
ATOM 721 N N . ILE A 1 89 ? 18.343 1.196 -4.014 1.00 80.00 89 ILE A N 1
ATOM 722 C CA . ILE A 1 89 ? 18.568 1.937 -2.769 1.00 80.00 89 ILE A CA 1
ATOM 723 C C . ILE A 1 89 ? 17.726 3.216 -2.745 1.00 80.00 89 ILE A C 1
ATOM 725 O O . ILE A 1 89 ? 17.121 3.510 -1.720 1.00 80.00 89 ILE A O 1
ATOM 729 N N . LEU A 1 90 ? 17.604 3.938 -3.865 1.00 78.25 90 LEU A N 1
ATOM 730 C CA . LEU A 1 90 ? 16.722 5.107 -3.948 1.00 78.25 90 LEU A CA 1
ATOM 731 C C . LEU A 1 90 ? 15.282 4.770 -3.548 1.00 78.25 90 LEU A C 1
ATOM 733 O O . LEU A 1 90 ? 14.703 5.473 -2.727 1.00 78.25 90 LEU A O 1
ATOM 737 N N . ILE A 1 91 ? 14.717 3.692 -4.102 1.00 73.06 91 ILE A N 1
ATOM 738 C CA . ILE A 1 91 ? 13.346 3.258 -3.799 1.00 73.06 91 ILE A CA 1
ATOM 739 C C . ILE A 1 91 ? 13.200 2.970 -2.302 1.00 73.06 91 ILE A C 1
ATOM 741 O O . ILE A 1 91 ? 12.274 3.473 -1.667 1.00 73.06 91 ILE A O 1
ATOM 745 N N . ILE A 1 92 ? 14.140 2.220 -1.720 1.00 75.44 92 ILE A N 1
ATOM 746 C CA . ILE A 1 92 ? 14.133 1.879 -0.290 1.00 75.44 92 ILE A CA 1
ATOM 747 C C . ILE A 1 92 ? 14.149 3.145 0.570 1.00 75.44 92 ILE A C 1
ATOM 749 O O . ILE A 1 92 ? 13.355 3.287 1.498 1.00 75.44 92 ILE A O 1
ATOM 753 N N . VAL A 1 93 ? 15.035 4.084 0.250 1.00 78.06 93 VAL A N 1
ATOM 754 C CA . VAL A 1 93 ? 15.223 5.311 1.028 1.00 78.06 93 VAL A CA 1
ATOM 755 C C . VAL A 1 93 ? 14.019 6.243 0.907 1.00 78.06 93 VAL A C 1
ATOM 757 O O . VAL A 1 93 ? 13.601 6.836 1.902 1.00 78.06 93 VAL A O 1
ATOM 760 N N . VAL A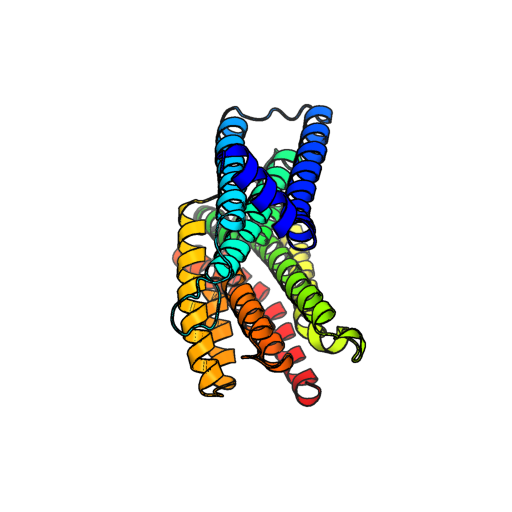 1 94 ? 13.418 6.348 -0.279 1.00 74.69 94 VAL A N 1
ATOM 761 C CA . VAL A 1 94 ? 12.174 7.104 -0.484 1.00 74.69 94 VAL A CA 1
ATOM 762 C C . VAL A 1 94 ? 11.046 6.507 0.350 1.00 74.69 94 VAL A C 1
ATOM 764 O O . VAL A 1 94 ? 10.364 7.246 1.057 1.00 74.69 94 VAL A O 1
ATOM 767 N N . VAL A 1 95 ? 10.886 5.182 0.338 1.00 72.50 95 VAL A N 1
ATOM 768 C CA . VAL A 1 95 ? 9.869 4.498 1.146 1.00 72.50 95 VAL A CA 1
ATOM 769 C C . VAL A 1 95 ? 10.093 4.745 2.635 1.00 72.50 95 VAL A C 1
ATOM 771 O O . VAL A 1 95 ? 9.161 5.161 3.317 1.00 72.50 95 VAL A O 1
ATOM 774 N N . LEU A 1 96 ? 11.322 4.592 3.133 1.00 75.75 96 LEU A N 1
ATOM 775 C CA . LEU A 1 96 ? 11.663 4.903 4.526 1.00 75.75 96 LEU A CA 1
ATOM 776 C C . LEU A 1 96 ? 11.372 6.364 4.891 1.00 75.75 96 LEU A C 1
ATOM 778 O O . LEU A 1 96 ? 10.852 6.640 5.969 1.00 75.75 96 LEU A O 1
ATOM 782 N N . THR A 1 97 ? 11.667 7.297 3.984 1.00 76.94 97 THR A N 1
ATOM 783 C CA . THR A 1 97 ? 11.392 8.726 4.185 1.00 76.94 97 THR A CA 1
ATOM 784 C C . THR A 1 97 ? 9.890 8.977 4.306 1.00 76.94 97 THR A C 1
ATOM 786 O O . THR A 1 97 ? 9.456 9.659 5.230 1.00 76.94 97 THR A O 1
ATOM 789 N N . VAL A 1 98 ? 9.078 8.394 3.418 1.00 73.69 98 VAL A N 1
ATOM 790 C CA . VAL A 1 98 ? 7.611 8.510 3.469 1.00 73.69 98 VAL A CA 1
ATOM 791 C C . VAL A 1 98 ? 7.056 7.892 4.752 1.00 73.69 98 VAL A C 1
ATOM 793 O O . VAL A 1 98 ? 6.206 8.502 5.401 1.00 73.69 98 VAL A O 1
ATOM 796 N N . GLN A 1 99 ? 7.557 6.725 5.162 1.00 72.81 99 GLN A N 1
ATOM 797 C CA . GLN A 1 99 ? 7.136 6.089 6.411 1.00 72.81 99 GLN A CA 1
ATOM 798 C C . GLN A 1 99 ? 7.453 6.957 7.629 1.00 72.81 99 GLN A C 1
ATOM 800 O O . GLN A 1 99 ? 6.591 7.156 8.482 1.00 72.81 99 GLN A O 1
ATOM 805 N N . TYR A 1 100 ? 8.655 7.536 7.677 1.00 76.12 100 TYR A N 1
ATOM 806 C CA . TYR A 1 100 ? 9.053 8.449 8.743 1.00 76.12 100 TYR A CA 1
ATOM 807 C C . TYR A 1 100 ? 8.178 9.705 8.793 1.00 76.12 100 TYR A C 1
ATOM 809 O O . TYR A 1 100 ? 7.692 10.077 9.858 1.00 76.12 100 TYR A O 1
ATOM 817 N N . LEU A 1 101 ? 7.925 10.336 7.645 1.00 74.19 101 LEU A N 1
ATOM 818 C CA . LEU A 1 101 ? 7.061 11.516 7.571 1.00 74.19 101 LEU A CA 1
ATOM 819 C C . LEU A 1 101 ? 5.623 11.205 7.987 1.00 74.19 101 LEU A C 1
ATOM 821 O O . LEU A 1 101 ? 4.989 12.023 8.648 1.00 74.19 101 LEU A O 1
ATOM 825 N N . THR A 1 102 ? 5.126 10.016 7.647 1.00 71.69 102 THR A N 1
ATOM 826 C CA . THR A 1 102 ? 3.803 9.560 8.089 1.00 71.69 102 THR A CA 1
ATOM 827 C C . THR A 1 102 ? 3.770 9.371 9.596 1.00 71.69 102 THR A C 1
ATOM 829 O O . THR A 1 102 ? 2.852 9.863 10.242 1.00 71.69 102 THR A O 1
ATOM 832 N N . TYR A 1 103 ? 4.769 8.691 10.162 1.00 74.31 103 TYR A N 1
ATOM 833 C CA . TYR A 1 103 ? 4.885 8.504 11.606 1.00 74.31 103 TYR A CA 1
ATOM 834 C C . TYR A 1 103 ? 4.848 9.837 12.350 1.00 74.31 103 TYR A C 1
ATOM 836 O O . TYR A 1 103 ? 4.036 10.007 13.255 1.00 74.31 103 TYR A O 1
ATOM 844 N N . LEU A 1 104 ? 5.667 10.801 11.917 1.00 72.50 104 LEU A N 1
ATOM 845 C CA . LEU A 1 104 ? 5.640 12.151 12.470 1.00 72.50 104 LEU A CA 1
ATOM 846 C C . LEU A 1 104 ? 4.260 12.789 12.307 1.00 72.50 104 LEU A C 1
ATOM 848 O O . LEU A 1 104 ? 3.730 13.342 13.259 1.00 72.50 104 LEU A O 1
ATOM 852 N N . GLY A 1 105 ? 3.663 12.710 11.119 1.00 69.69 105 GLY A N 1
ATOM 853 C CA . GLY A 1 105 ? 2.339 13.272 10.867 1.00 69.69 105 GLY A CA 1
ATOM 854 C C . GLY A 1 105 ? 1.279 12.723 11.821 1.00 69.69 105 GLY A C 1
ATOM 855 O O . GLY A 1 105 ? 0.521 13.501 12.391 1.00 69.69 105 GLY A O 1
ATOM 856 N N . VAL A 1 106 ? 1.246 11.408 12.039 1.00 71.81 106 VAL A N 1
ATOM 857 C CA . VAL A 1 106 ? 0.254 10.778 12.920 1.00 71.81 106 VAL A CA 1
ATOM 858 C C . VAL A 1 106 ? 0.478 11.161 14.380 1.00 71.81 106 VAL A C 1
ATOM 860 O O . VAL A 1 106 ? -0.456 11.639 15.016 1.00 71.81 106 VAL A O 1
ATOM 863 N N . GLU A 1 107 ? 1.705 11.035 14.884 1.00 71.19 107 GLU A N 1
ATOM 864 C CA . GLU A 1 107 ? 2.027 11.379 16.277 1.00 71.19 107 GLU A CA 1
ATOM 865 C C . GLU A 1 107 ? 1.791 12.867 16.588 1.00 71.19 107 GLU A C 1
ATOM 867 O O . GLU A 1 107 ? 1.429 13.224 17.705 1.00 71.19 107 GLU A O 1
ATOM 872 N N . LEU A 1 108 ? 1.955 13.755 15.600 1.00 67.56 108 LEU A N 1
ATOM 873 C CA . LEU A 1 108 ? 1.860 15.205 15.811 1.00 67.56 108 LEU A CA 1
ATOM 874 C C . LEU A 1 108 ? 0.455 15.768 15.544 1.00 67.56 108 LEU A C 1
ATOM 876 O O . LEU A 1 108 ? 0.086 16.784 16.134 1.00 67.56 108 LEU A O 1
ATOM 880 N N . ILE A 1 109 ? -0.334 15.147 14.659 1.00 67.88 109 ILE A N 1
ATOM 881 C CA . ILE A 1 109 ? -1.686 15.615 14.299 1.00 67.88 109 ILE A CA 1
ATOM 882 C C . ILE A 1 109 ? -2.765 14.908 15.127 1.00 67.88 109 ILE A C 1
ATOM 884 O O . ILE A 1 109 ? -3.790 15.523 15.424 1.00 67.88 109 ILE A O 1
ATOM 888 N N . ALA A 1 110 ? -2.542 13.649 15.511 1.00 67.19 110 ALA A N 1
ATOM 889 C CA . ALA A 1 110 ? -3.513 12.822 16.220 1.00 67.19 110 ALA A CA 1
ATOM 890 C C . ALA A 1 110 ? -2.868 12.077 17.410 1.00 67.19 110 ALA A C 1
ATOM 892 O O . ALA A 1 110 ? -2.785 10.846 17.389 1.00 67.19 110 ALA A O 1
ATOM 893 N N . PRO A 1 111 ? -2.444 12.804 18.464 1.00 62.75 111 PRO A N 1
ATOM 894 C CA . PRO A 1 111 ? -1.798 12.209 19.639 1.00 62.75 111 PRO A CA 1
ATOM 895 C C . PRO A 1 111 ? -2.690 11.198 20.376 1.00 62.75 111 PRO A C 1
ATOM 897 O O . PRO A 1 111 ? -2.185 10.273 20.999 1.00 62.75 111 PRO A O 1
ATOM 900 N N . GLU A 1 112 ? -4.014 11.319 20.247 1.00 66.81 112 GLU A N 1
ATOM 901 C CA . GLU A 1 112 ? -4.992 10.378 20.813 1.00 66.81 112 GLU A CA 1
ATOM 902 C C . GLU A 1 112 ? -5.095 9.050 20.033 1.00 66.81 112 GLU A C 1
ATOM 904 O O . GLU A 1 112 ? -5.933 8.221 20.365 1.00 66.81 112 GLU A O 1
ATOM 909 N N . LYS A 1 113 ? -4.279 8.835 18.983 1.00 70.12 113 LYS A N 1
ATOM 910 C CA . LYS A 1 113 ? -4.204 7.588 18.187 1.00 70.12 113 LYS A CA 1
ATOM 911 C C . LYS A 1 113 ? -5.579 6.998 17.842 1.00 70.12 113 LYS A C 1
ATOM 913 O O . LYS A 1 113 ? -5.854 5.816 18.047 1.00 70.12 113 LYS A O 1
ATOM 918 N N . THR A 1 114 ? -6.451 7.845 17.300 1.00 82.31 114 THR A N 1
ATOM 919 C CA . THR A 1 114 ? -7.812 7.459 16.915 1.00 82.31 114 THR A CA 1
ATOM 920 C C . THR A 1 114 ? -7.818 6.418 15.791 1.00 82.31 114 THR A C 1
ATOM 922 O O . THR A 1 114 ? -6.859 6.278 15.030 1.00 82.31 114 THR A O 1
ATOM 925 N N . ILE A 1 115 ? -8.954 5.746 15.605 1.00 85.44 115 ILE A N 1
ATOM 926 C CA . ILE A 1 115 ? -9.201 4.782 14.516 1.00 85.44 115 ILE A CA 1
ATOM 927 C C . ILE A 1 115 ? -8.878 5.383 13.134 1.00 85.44 115 ILE A C 1
ATOM 929 O O . ILE A 1 115 ? -8.359 4.698 12.249 1.00 85.44 115 ILE A O 1
ATOM 933 N N . VAL A 1 116 ? -9.169 6.678 12.951 1.00 86.12 116 VAL A N 1
ATOM 934 C CA . VAL A 1 116 ? -8.876 7.431 11.722 1.00 86.12 116 VAL A CA 1
ATOM 935 C C . VAL A 1 116 ? -7.372 7.652 11.568 1.00 86.12 116 VAL A C 1
ATOM 937 O O . VAL A 1 116 ? -6.842 7.486 10.471 1.00 86.12 116 VAL A O 1
ATOM 940 N N . ALA A 1 117 ? -6.674 7.987 12.655 1.00 84.38 117 ALA A N 1
ATOM 941 C CA . ALA A 1 117 ? -5.225 8.160 12.653 1.00 84.38 117 ALA A CA 1
ATOM 942 C C . ALA A 1 117 ? -4.494 6.847 12.343 1.00 84.38 117 ALA A C 1
ATOM 944 O O . ALA A 1 117 ? -3.577 6.844 11.518 1.00 84.38 117 ALA A O 1
ATOM 945 N N . LEU A 1 118 ? -4.951 5.732 12.928 1.00 87.62 118 LEU A N 1
ATOM 946 C CA . LEU A 1 118 ? -4.482 4.389 12.587 1.00 87.62 118 LEU A CA 1
ATOM 947 C C . LEU A 1 118 ? -4.715 4.097 11.104 1.00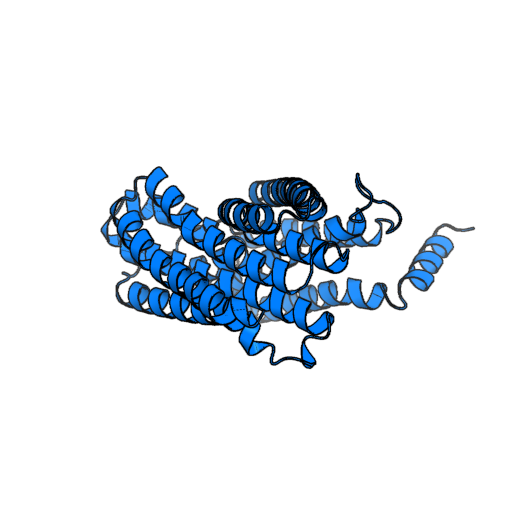 87.62 118 LEU A C 1
ATOM 949 O O . LEU A 1 118 ? -3.777 3.710 10.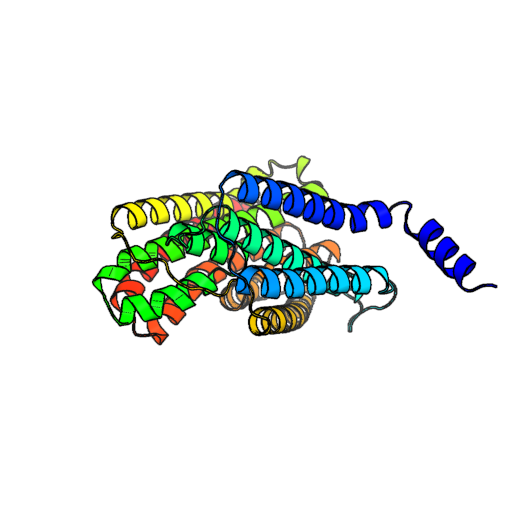414 1.00 87.62 118 LEU A O 1
ATOM 953 N N . GLY A 1 119 ? -5.926 4.341 10.593 1.00 89.00 119 GLY A N 1
ATOM 954 C CA . GLY A 1 119 ? -6.258 4.117 9.187 1.00 89.00 119 GLY A CA 1
ATOM 955 C C . GLY A 1 119 ? -5.358 4.917 8.241 1.00 89.00 119 GLY A C 1
ATOM 956 O O . GLY A 1 119 ? -4.736 4.356 7.342 1.00 89.00 119 GLY A O 1
ATOM 957 N N . ILE A 1 120 ? -5.210 6.225 8.466 1.00 88.31 120 ILE A N 1
ATOM 958 C CA . ILE A 1 120 ? -4.360 7.092 7.633 1.00 88.31 120 ILE A CA 1
ATOM 959 C C . ILE A 1 120 ? -2.884 6.679 7.725 1.00 88.31 120 ILE A C 1
ATOM 961 O O . ILE A 1 120 ? -2.200 6.567 6.699 1.00 88.31 120 ILE A O 1
ATOM 965 N N . GLY A 1 121 ? -2.391 6.426 8.940 1.00 84.12 121 GLY A N 1
ATOM 966 C CA . GLY A 1 121 ? -1.015 6.002 9.184 1.00 84.12 121 GLY A CA 1
ATOM 967 C C . GLY A 1 121 ? -0.697 4.675 8.503 1.00 84.12 121 GLY A C 1
ATOM 968 O O . GLY A 1 121 ? 0.264 4.576 7.733 1.00 84.12 121 GLY A O 1
ATOM 969 N N . ALA A 1 122 ? -1.556 3.679 8.717 1.00 86.62 122 ALA A N 1
ATOM 970 C CA . ALA A 1 122 ? -1.469 2.375 8.081 1.00 86.62 122 ALA A CA 1
ATOM 971 C C . ALA A 1 122 ? -1.514 2.501 6.559 1.00 86.62 122 ALA A C 1
ATOM 973 O O . ALA A 1 122 ? -0.598 2.044 5.889 1.00 86.62 122 ALA A O 1
ATOM 974 N N . GLY A 1 123 ? -2.501 3.186 5.985 1.00 85.19 123 GLY A N 1
ATOM 975 C CA . GLY A 1 123 ? -2.628 3.297 4.531 1.00 85.19 123 GLY A CA 1
ATOM 976 C C . GLY A 1 123 ? -1.428 3.954 3.844 1.00 85.19 123 GLY A C 1
ATOM 977 O O . GLY A 1 123 ? -1.043 3.559 2.739 1.00 85.19 123 GLY A O 1
ATOM 978 N N . THR A 1 124 ? -0.773 4.907 4.513 1.00 83.19 124 THR A N 1
ATOM 979 C CA . THR A 1 124 ? 0.421 5.557 3.959 1.00 83.19 124 THR A CA 1
ATOM 980 C C . THR A 1 124 ? 1.643 4.634 4.011 1.00 83.19 124 THR A C 1
ATOM 982 O O . THR A 1 124 ? 2.363 4.512 3.014 1.00 83.19 124 THR A O 1
ATOM 985 N N . ILE A 1 125 ? 1.846 3.935 5.134 1.00 77.88 125 ILE A N 1
ATOM 986 C CA . ILE A 1 125 ? 3.010 3.070 5.386 1.00 77.88 125 ILE A CA 1
ATOM 987 C C . ILE A 1 125 ? 2.833 1.687 4.751 1.00 77.88 125 ILE A C 1
ATOM 989 O O . ILE A 1 125 ? 3.624 1.269 3.902 1.00 77.88 125 ILE A O 1
ATOM 993 N N . ARG A 1 126 ? 1.793 0.974 5.185 1.00 79.88 126 ARG A N 1
ATOM 994 C CA . ARG A 1 126 ? 1.424 -0.391 4.807 1.00 79.88 126 ARG A CA 1
ATOM 995 C C . ARG A 1 126 ? -0.026 -0.649 5.243 1.00 79.88 126 ARG A C 1
ATOM 997 O O . ARG A 1 126 ? -0.272 -0.757 6.442 1.00 79.88 126 ARG A O 1
ATOM 1004 N N . SER A 1 127 ? -0.963 -0.783 4.298 1.00 81.75 127 SER A N 1
ATOM 1005 C CA . SER A 1 127 ? -2.401 -0.958 4.595 1.00 81.75 127 SER A CA 1
ATOM 1006 C C . SER A 1 127 ? -2.670 -2.125 5.550 1.00 81.75 127 SER A C 1
ATOM 1008 O O . SER A 1 127 ? -3.449 -1.971 6.487 1.00 81.75 127 SER A O 1
ATOM 1010 N N . THR A 1 128 ? -1.899 -3.214 5.434 1.00 87.25 128 THR A N 1
ATOM 1011 C CA . THR A 1 128 ? -2.015 -4.384 6.321 1.00 87.25 128 THR A CA 1
ATOM 1012 C C . THR A 1 128 ? -1.686 -4.105 7.794 1.00 87.25 128 THR A C 1
ATOM 1014 O O . THR A 1 128 ? -1.957 -4.936 8.657 1.00 87.25 128 THR A O 1
ATOM 1017 N N . LEU A 1 129 ? -1.105 -2.943 8.125 1.00 88.19 129 LEU A N 1
ATOM 1018 C CA . LEU A 1 129 ? -0.937 -2.523 9.516 1.00 88.19 129 LEU A CA 1
ATOM 1019 C C . LEU A 1 129 ? -2.298 -2.342 10.206 1.00 88.19 129 LEU A C 1
ATOM 1021 O O . LEU A 1 129 ? -2.449 -2.798 11.336 1.00 88.19 129 LEU A O 1
ATOM 1025 N N . ALA A 1 130 ? -3.287 -1.754 9.524 1.00 92.31 130 ALA A N 1
ATOM 1026 C CA . ALA A 1 130 ? -4.611 -1.524 10.100 1.00 92.31 130 ALA A CA 1
ATOM 1027 C C . ALA A 1 130 ? -5.287 -2.847 10.473 1.00 92.31 130 ALA A C 1
ATOM 1029 O O . ALA A 1 130 ? -5.718 -3.009 11.611 1.00 92.31 130 ALA A O 1
ATOM 1030 N N . VAL A 1 131 ? -5.306 -3.827 9.562 1.00 94.38 131 VAL A N 1
ATOM 1031 C CA . VAL A 1 131 ? -5.903 -5.141 9.853 1.00 94.38 131 VAL A CA 1
ATOM 1032 C C . VAL A 1 131 ? -5.112 -5.910 10.912 1.00 94.38 131 VAL A C 1
ATOM 1034 O O . VAL A 1 131 ? -5.717 -6.538 11.770 1.00 94.38 131 VAL A O 1
ATOM 1037 N N . SER A 1 132 ? -3.777 -5.806 10.933 1.00 91.81 132 SER A N 1
ATOM 1038 C CA . SER A 1 132 ? -2.958 -6.489 11.949 1.00 91.81 132 SER A CA 1
ATOM 1039 C C . SER A 1 132 ? -3.198 -5.992 13.375 1.00 91.81 132 SER A C 1
ATOM 1041 O O . SER A 1 132 ? -2.924 -6.719 14.323 1.00 91.81 132 SER A O 1
ATOM 1043 N N . VAL A 1 133 ? -3.694 -4.762 13.514 1.00 91.56 133 VAL A N 1
ATOM 1044 C CA . VAL A 1 133 ? -4.013 -4.141 14.801 1.00 91.56 133 VAL A CA 1
ATOM 1045 C C . VAL A 1 133 ? -5.489 -4.342 15.143 1.00 91.56 133 VAL A C 1
ATOM 1047 O O . VAL A 1 133 ? -5.813 -4.727 16.259 1.00 91.56 133 VAL A O 1
ATOM 1050 N N . MET A 1 134 ? -6.391 -4.120 14.183 1.00 94.56 134 MET A N 1
ATOM 1051 C CA . MET A 1 134 ? -7.833 -4.129 14.441 1.00 94.56 134 MET A CA 1
ATOM 1052 C C . MET A 1 134 ? -8.461 -5.526 14.426 1.00 94.56 134 MET A C 1
ATOM 1054 O O . MET A 1 134 ? -9.479 -5.723 15.083 1.00 94.56 134 MET A O 1
ATOM 1058 N N . ALA A 1 135 ? -7.901 -6.493 13.692 1.00 95.50 135 ALA A N 1
ATOM 1059 C CA . ALA A 1 135 ? -8.477 -7.837 13.637 1.00 95.50 135 ALA A CA 1
ATOM 1060 C C . ALA A 1 135 ? -8.410 -8.577 14.984 1.00 95.50 135 ALA A C 1
ATOM 1062 O O . ALA A 1 135 ? -9.439 -9.122 15.370 1.00 95.50 135 ALA A O 1
ATOM 1063 N N . PRO A 1 136 ? -7.290 -8.564 15.739 1.00 94.31 136 PRO A N 1
ATOM 1064 C CA . PRO A 1 136 ? -7.268 -9.143 17.084 1.00 94.31 136 PRO A CA 1
ATOM 1065 C C . PRO A 1 136 ? -8.307 -8.506 18.018 1.00 94.31 136 PRO A C 1
ATOM 1067 O O . PRO A 1 136 ? -9.050 -9.219 18.681 1.00 94.31 136 PRO A O 1
ATOM 1070 N N . LEU A 1 137 ? -8.433 -7.174 17.992 1.00 93.00 137 LEU A N 1
ATOM 1071 C CA . LEU A 1 137 ? -9.411 -6.451 18.814 1.00 93.00 137 LEU A CA 1
ATOM 1072 C C . LEU A 1 137 ? -10.856 -6.832 18.461 1.00 93.00 137 LEU A C 1
ATOM 1074 O O . LEU A 1 137 ? -11.673 -7.050 19.347 1.00 93.00 137 LEU A O 1
ATOM 1078 N N . ALA A 1 138 ? -11.169 -6.956 17.169 1.00 95.25 138 ALA A N 1
ATOM 1079 C CA . ALA A 1 138 ? -12.495 -7.373 16.713 1.00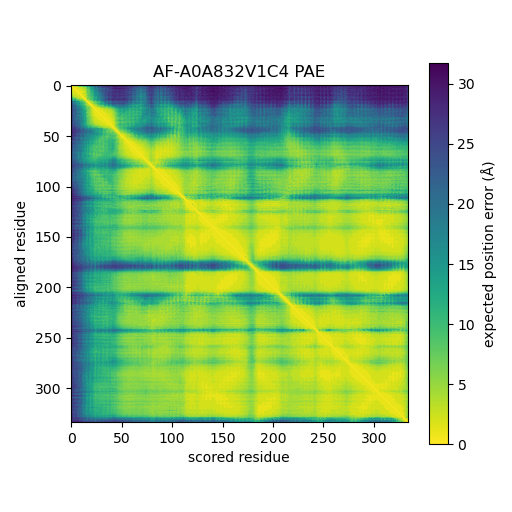 95.25 138 ALA A CA 1
ATOM 1080 C C . ALA A 1 138 ? -12.788 -8.866 16.953 1.00 95.25 138 ALA A C 1
ATOM 1082 O O . ALA A 1 138 ? -13.951 -9.260 16.950 1.00 95.25 138 ALA A O 1
ATOM 1083 N N . ALA A 1 139 ? -11.756 -9.699 17.122 1.00 96.19 139 ALA A N 1
ATOM 1084 C CA . ALA A 1 139 ? -11.914 -11.098 17.517 1.00 96.19 139 ALA A CA 1
ATOM 1085 C C . ALA A 1 139 ? -12.211 -11.236 19.021 1.00 96.19 139 ALA A C 1
ATOM 1087 O O . ALA A 1 139 ? -12.909 -12.163 19.424 1.00 96.19 139 ALA A O 1
ATOM 1088 N N . GLU A 1 140 ? -11.694 -10.320 19.843 1.00 95.12 140 GLU A N 1
ATOM 1089 C CA . GLU A 1 140 ? -11.979 -10.258 21.281 1.00 95.12 140 GLU A CA 1
ATOM 1090 C C . GLU A 1 140 ? -13.342 -9.613 21.579 1.00 95.12 140 GLU A C 1
ATOM 1092 O O . GLU A 1 140 ? -14.048 -10.062 22.483 1.00 95.12 140 GLU A O 1
ATOM 1097 N N . ASP A 1 141 ? -13.730 -8.598 20.802 1.00 94.06 141 ASP A N 1
ATOM 1098 C CA . ASP A 1 141 ? -15.015 -7.906 20.914 1.00 94.06 141 ASP A CA 1
ATOM 1099 C C . ASP A 1 141 ? -15.643 -7.661 19.531 1.00 94.06 141 ASP A C 1
ATOM 1101 O O . ASP A 1 141 ? -15.277 -6.741 18.790 1.00 94.06 141 ASP A O 1
ATOM 1105 N N . GLU A 1 142 ? -16.660 -8.461 19.196 1.00 93.31 142 GLU A N 1
ATOM 1106 C CA . GLU A 1 142 ? -17.371 -8.367 17.918 1.00 93.31 142 GLU A CA 1
ATOM 1107 C C . GLU A 1 142 ? -18.040 -7.001 17.696 1.00 93.31 142 GLU A C 1
ATOM 1109 O O . GLU A 1 142 ? -18.234 -6.597 16.542 1.00 93.31 142 GLU A O 1
ATOM 1114 N N . THR A 1 143 ? -18.365 -6.254 18.760 1.00 93.31 143 THR A N 1
ATOM 1115 C CA . THR A 1 143 ? -18.983 -4.923 18.639 1.00 93.31 143 THR A CA 1
ATOM 1116 C C . THR A 1 143 ? -18.046 -3.912 17.972 1.00 93.31 143 THR A C 1
ATOM 1118 O O . THR A 1 143 ? -18.509 -2.961 17.332 1.00 93.31 143 THR A O 1
ATOM 1121 N N . LEU A 1 144 ? -16.735 -4.178 18.003 1.00 94.44 144 LEU A N 1
ATOM 1122 C CA . LEU A 1 144 ? -15.703 -3.388 17.338 1.00 94.44 144 LEU A CA 1
ATOM 1123 C C . LEU A 1 144 ? -15.564 -3.698 15.842 1.00 94.44 144 LEU A C 1
ATOM 1125 O O . LEU A 1 144 ? -14.816 -3.004 15.153 1.00 94.44 144 LEU A O 1
ATOM 1129 N N . SER A 1 145 ? -16.289 -4.675 15.287 1.00 96.50 145 SER A N 1
ATOM 1130 C CA . SER A 1 145 ? -16.125 -5.100 13.885 1.00 96.50 145 SER A CA 1
ATOM 1131 C C . SER A 1 145 ? -16.352 -3.968 12.873 1.00 96.50 145 SER A C 1
ATOM 1133 O O . SER A 1 145 ? -15.589 -3.830 11.916 1.00 96.50 145 SER A O 1
ATOM 1135 N N . TYR A 1 146 ? -17.350 -3.102 13.086 1.00 96.12 146 TYR A N 1
ATOM 1136 C CA . TYR A 1 146 ? -17.580 -1.939 12.212 1.00 96.12 146 TYR A CA 1
ATOM 1137 C C . TYR A 1 146 ? -16.492 -0.873 12.356 1.00 96.12 146 TYR A C 1
ATOM 1139 O O . TYR A 1 146 ? -16.093 -0.259 11.367 1.00 96.12 146 TYR A O 1
ATOM 1147 N N . THR A 1 147 ? -15.985 -0.682 13.572 1.00 95.31 147 THR A N 1
ATOM 1148 C CA . THR A 1 147 ? -14.873 0.222 13.876 1.00 95.31 147 THR A CA 1
ATOM 1149 C C . THR A 1 147 ? -13.576 -0.248 13.212 1.00 95.31 147 THR A C 1
ATOM 1151 O O . THR A 1 147 ? -12.897 0.528 12.534 1.00 95.31 147 THR A O 1
ATOM 1154 N N . ALA A 1 148 ? -13.272 -1.540 13.328 1.00 95.69 148 ALA A N 1
ATOM 1155 C CA . ALA A 1 148 ? -12.164 -2.204 12.657 1.00 95.69 148 ALA A CA 1
ATOM 1156 C C . ALA A 1 148 ? -12.262 -2.075 11.135 1.00 95.69 148 ALA A C 1
ATOM 1158 O O . ALA A 1 148 ? -11.324 -1.596 10.493 1.00 95.69 148 ALA A O 1
ATOM 1159 N N . ALA A 1 149 ? -13.422 -2.409 10.565 1.00 97.31 149 ALA A N 1
ATOM 1160 C CA . ALA A 1 149 ? -13.663 -2.295 9.133 1.00 97.31 149 ALA A CA 1
ATOM 1161 C C . ALA A 1 149 ? -13.531 -0.844 8.638 1.00 97.31 149 ALA A C 1
ATOM 1163 O O . ALA A 1 149 ? -12.964 -0.608 7.572 1.00 97.31 149 ALA A O 1
ATOM 1164 N N . ALA A 1 150 ? -13.998 0.141 9.414 1.00 96.62 150 ALA A N 1
ATOM 1165 C CA . ALA A 1 150 ? -13.826 1.553 9.086 1.00 96.62 150 ALA A CA 1
ATOM 1166 C C . ALA A 1 150 ? -12.341 1.942 9.022 1.00 96.62 150 ALA A C 1
ATOM 1168 O O . ALA A 1 150 ? -11.919 2.542 8.035 1.00 96.62 150 ALA A O 1
ATOM 1169 N N . SER A 1 151 ? -11.531 1.559 10.018 1.00 95.25 151 SER A N 1
ATOM 1170 C CA . SER A 1 151 ? -10.083 1.831 10.018 1.00 95.25 151 SER A CA 1
ATOM 1171 C C . SER A 1 151 ? -9.376 1.221 8.809 1.00 95.25 151 SER A C 1
ATOM 1173 O O . SER A 1 151 ? -8.608 1.900 8.125 1.00 95.25 151 SER A O 1
ATOM 1175 N N . ILE A 1 152 ? -9.677 -0.047 8.513 1.00 97.06 152 ILE A N 1
ATOM 1176 C CA . ILE A 1 152 ? -9.099 -0.792 7.389 1.00 97.06 152 ILE A CA 1
ATOM 1177 C C . ILE A 1 152 ? -9.492 -0.137 6.061 1.00 97.06 152 ILE A C 1
ATOM 1179 O O . ILE A 1 152 ? -8.635 0.122 5.219 1.00 97.06 152 ILE A O 1
ATOM 1183 N N . MET A 1 153 ? -10.756 0.254 5.889 1.00 97.69 153 MET A N 1
ATOM 1184 C CA . MET A 1 153 ? -11.200 0.936 4.670 1.00 97.69 153 MET A CA 1
ATOM 1185 C C . MET A 1 153 ? -10.632 2.355 4.529 1.00 97.69 153 MET A C 1
ATOM 1187 O O . MET A 1 153 ? -10.356 2.792 3.407 1.00 97.69 153 MET A O 1
ATOM 1191 N N . ILE A 1 154 ? -10.380 3.073 5.629 1.00 96.06 154 ILE A N 1
ATOM 1192 C CA . ILE A 1 154 ? -9.611 4.329 5.601 1.00 96.06 154 ILE A CA 1
ATOM 1193 C C . ILE A 1 154 ? -8.179 4.045 5.127 1.00 96.06 154 ILE A C 1
ATOM 1195 O O . ILE A 1 154 ? -7.689 4.733 4.229 1.00 96.06 154 ILE A O 1
ATOM 1199 N N . ALA A 1 155 ? -7.529 3.005 5.657 1.00 95.00 155 ALA A N 1
ATOM 1200 C CA . ALA A 1 155 ? -6.194 2.603 5.222 1.00 95.00 155 ALA A CA 1
ATOM 1201 C C . ALA A 1 155 ? -6.155 2.244 3.733 1.00 95.00 155 ALA A C 1
ATOM 1203 O O . ALA A 1 155 ? -5.280 2.723 3.009 1.00 95.00 155 ALA A O 1
ATOM 1204 N N . ASN A 1 156 ? -7.142 1.496 3.244 1.00 96.56 156 ASN A N 1
ATOM 1205 C CA . ASN A 1 156 ? -7.273 1.165 1.829 1.00 96.56 156 ASN A CA 1
ATOM 1206 C C . ASN A 1 156 ? -7.538 2.406 0.970 1.00 96.56 156 ASN A C 1
ATOM 1208 O O . ASN A 1 156 ? -6.937 2.550 -0.092 1.00 96.56 156 ASN A O 1
ATOM 1212 N N . THR A 1 157 ? -8.326 3.370 1.446 1.00 96.62 157 THR A N 1
ATOM 1213 C CA . THR A 1 157 ? -8.520 4.661 0.759 1.00 96.62 157 THR A CA 1
ATOM 1214 C C . THR A 1 157 ? -7.193 5.403 0.585 1.00 96.62 157 THR A C 1
ATOM 1216 O O . THR A 1 157 ? -6.850 5.820 -0.523 1.00 96.62 157 THR A O 1
ATOM 1219 N N . VAL A 1 158 ? -6.405 5.528 1.657 1.00 93.38 158 VAL A N 1
ATOM 1220 C CA . VAL A 1 158 ? -5.101 6.206 1.607 1.00 93.38 158 VAL A CA 1
ATOM 1221 C C . VAL A 1 158 ? -4.093 5.430 0.754 1.00 93.38 158 VAL A C 1
ATOM 1223 O O . VAL A 1 158 ? -3.350 6.038 -0.020 1.00 93.38 158 VAL A O 1
ATOM 1226 N N . ALA A 1 159 ? -4.091 4.097 0.819 1.00 92.25 159 ALA A N 1
ATOM 1227 C CA . ALA A 1 159 ? -3.217 3.260 0.002 1.00 92.25 159 ALA A CA 1
ATOM 1228 C C . ALA A 1 159 ? -3.540 3.379 -1.498 1.00 92.25 159 ALA A C 1
ATOM 1230 O O . ALA A 1 159 ? -2.623 3.525 -2.310 1.00 92.25 159 ALA A O 1
ATOM 1231 N N . VAL A 1 160 ? -4.826 3.381 -1.871 1.00 94.38 160 VAL A N 1
ATOM 1232 C CA . VAL A 1 160 ? -5.269 3.599 -3.257 1.00 94.38 160 VAL A CA 1
ATOM 1233 C C . VAL A 1 160 ? -4.889 5.003 -3.721 1.00 94.38 160 VAL A C 1
ATOM 1235 O O . VAL A 1 160 ? -4.343 5.140 -4.814 1.00 94.38 160 VAL A O 1
ATOM 1238 N N . LEU A 1 161 ? -5.098 6.036 -2.893 1.00 91.81 161 LEU A N 1
ATOM 1239 C CA . LEU A 1 161 ? -4.685 7.409 -3.204 1.00 91.81 161 LEU A CA 1
ATOM 1240 C C . LEU A 1 161 ? -3.178 7.485 -3.469 1.00 91.81 161 LEU A C 1
ATOM 1242 O O . LEU A 1 161 ? -2.755 8.019 -4.492 1.00 91.81 161 LEU A O 1
ATOM 1246 N N . ARG A 1 162 ? -2.359 6.911 -2.582 1.00 87.56 162 ARG A N 1
ATOM 1247 C CA . ARG A 1 162 ? -0.903 6.846 -2.755 1.00 87.56 162 ARG A CA 1
ATOM 1248 C C . ARG A 1 162 ? -0.537 6.163 -4.072 1.00 87.56 162 ARG A C 1
ATOM 1250 O O . ARG A 1 162 ? 0.268 6.696 -4.832 1.00 87.56 162 ARG A O 1
ATOM 1257 N N . ASN A 1 163 ? -1.123 5.000 -4.351 1.00 89.56 163 ASN A N 1
ATOM 1258 C CA . ASN A 1 163 ? -0.836 4.247 -5.568 1.00 89.56 163 ASN A CA 1
ATOM 1259 C C . ASN A 1 163 ? -1.240 5.039 -6.824 1.00 89.56 163 ASN A C 1
ATOM 1261 O O . ASN A 1 163 ? -0.475 5.106 -7.785 1.00 89.56 163 ASN A O 1
ATOM 1265 N N . PHE A 1 164 ? -2.408 5.684 -6.793 1.00 89.56 164 PHE A N 1
ATOM 1266 C CA . PHE A 1 164 ? -2.898 6.559 -7.855 1.00 89.56 164 PHE A CA 1
ATOM 1267 C C . PHE A 1 164 ? -1.920 7.707 -8.124 1.00 89.56 164 PHE A C 1
ATOM 1269 O O . PHE A 1 164 ? -1.558 7.946 -9.272 1.00 89.56 164 PHE A O 1
ATOM 1276 N N . LEU A 1 165 ? -1.437 8.380 -7.075 1.00 84.69 165 LEU A N 1
ATOM 1277 C CA . LEU A 1 165 ? -0.485 9.485 -7.203 1.00 84.69 165 LEU A CA 1
ATOM 1278 C C . LEU A 1 165 ? 0.858 9.030 -7.784 1.00 84.69 165 LEU A C 1
ATOM 1280 O O . LEU A 1 165 ? 1.406 9.720 -8.641 1.00 84.69 165 LEU A O 1
ATOM 1284 N N . ILE A 1 166 ? 1.372 7.869 -7.363 1.00 83.38 166 ILE A N 1
ATOM 1285 C CA . ILE A 1 166 ? 2.613 7.300 -7.913 1.00 83.38 166 ILE A CA 1
ATOM 1286 C C . ILE A 1 166 ? 2.469 7.099 -9.423 1.00 83.38 166 ILE A C 1
ATOM 1288 O O . ILE A 1 166 ? 3.298 7.582 -10.194 1.00 83.38 166 ILE A O 1
ATOM 1292 N N . ILE A 1 167 ? 1.397 6.435 -9.853 1.00 83.69 167 ILE A N 1
ATOM 1293 C CA . ILE A 1 167 ? 1.170 6.142 -11.268 1.00 83.69 167 ILE A CA 1
ATOM 1294 C C . ILE A 1 167 ? 0.883 7.411 -12.072 1.00 83.69 167 ILE A C 1
ATOM 1296 O O . ILE A 1 167 ? 1.400 7.547 -13.179 1.00 83.69 167 ILE A O 1
ATOM 1300 N N . LEU A 1 168 ? 0.133 8.367 -11.519 1.00 82.94 168 LEU A N 1
ATOM 1301 C CA . LEU A 1 168 ? -0.098 9.666 -12.148 1.00 82.94 168 LEU A CA 1
ATOM 1302 C C . LEU A 1 168 ? 1.226 10.392 -12.406 1.00 82.94 168 LEU A C 1
ATOM 1304 O O . LEU A 1 168 ? 1.474 10.827 -13.527 1.00 82.94 168 LEU A O 1
ATOM 1308 N N . VAL A 1 169 ? 2.096 10.495 -11.397 1.00 78.69 169 VAL A N 1
ATOM 1309 C CA . VAL A 1 169 ? 3.399 11.163 -11.531 1.00 78.69 169 VAL A CA 1
ATOM 1310 C C . VAL A 1 169 ? 4.265 10.458 -12.573 1.00 78.69 169 VAL A C 1
ATOM 1312 O O . VAL A 1 169 ? 4.784 11.117 -13.473 1.00 78.69 169 VAL A O 1
ATOM 1315 N N . VAL A 1 170 ? 4.387 9.129 -12.494 1.00 75.06 170 VAL A N 1
ATOM 1316 C CA . VAL A 1 170 ? 5.140 8.328 -13.475 1.00 75.06 170 VAL A CA 1
ATOM 1317 C C . VAL A 1 170 ? 4.591 8.547 -14.880 1.00 75.06 170 VAL A C 1
ATOM 1319 O O . VAL A 1 170 ? 5.352 8.776 -15.816 1.00 75.06 170 VAL A O 1
ATOM 1322 N N . GLY A 1 171 ? 3.269 8.542 -15.019 1.00 71.81 171 GLY A N 1
ATOM 1323 C CA . GLY A 1 171 ? 2.604 8.768 -16.285 1.00 71.81 171 GLY A CA 1
ATOM 1324 C C . GLY A 1 171 ? 2.901 10.143 -16.882 1.00 71.81 171 GLY A C 1
ATOM 1325 O O . GLY A 1 171 ? 3.271 10.237 -18.053 1.00 71.81 171 GLY A O 1
ATOM 1326 N N . LEU A 1 172 ? 2.808 11.204 -16.074 1.00 71.94 172 LEU A N 1
ATOM 1327 C CA . LEU A 1 172 ? 3.136 12.570 -16.493 1.00 71.94 172 LEU A CA 1
ATOM 1328 C C . LEU A 1 172 ? 4.586 12.669 -16.992 1.00 71.94 172 LEU A C 1
ATOM 1330 O O . LEU A 1 172 ? 4.816 13.196 -18.077 1.00 71.94 172 LEU A O 1
ATOM 1334 N N . PHE A 1 173 ? 5.552 12.084 -16.275 1.00 68.88 173 PHE A N 1
ATOM 1335 C CA . PHE A 1 173 ? 6.956 12.050 -16.715 1.00 68.88 173 PHE A CA 1
ATOM 1336 C C . PHE A 1 173 ? 7.163 11.362 -18.073 1.00 68.88 173 PHE A C 1
ATOM 1338 O O . PHE A 1 173 ? 8.108 11.694 -18.786 1.00 68.88 173 PHE A O 1
ATOM 1345 N N . LEU A 1 174 ? 6.289 10.424 -18.442 1.00 64.00 174 LEU A N 1
ATOM 1346 C CA . LEU A 1 174 ? 6.355 9.674 -19.698 1.00 64.00 174 LEU A CA 1
ATOM 1347 C C . LEU A 1 174 ? 5.595 10.338 -20.854 1.00 64.00 174 LEU A C 1
ATOM 1349 O O . LEU A 1 174 ? 5.505 9.762 -21.936 1.00 64.00 174 LEU A O 1
ATOM 1353 N N . GLY A 1 175 ? 5.074 11.551 -20.660 1.00 61.91 175 GLY A N 1
ATOM 1354 C CA . GLY A 1 175 ? 4.413 12.294 -21.728 1.00 61.91 175 GLY A CA 1
ATOM 1355 C C . GLY A 1 175 ? 2.923 11.988 -21.882 1.00 61.91 175 GLY A C 1
ATOM 1356 O O . GLY A 1 175 ? 2.364 12.273 -22.941 1.00 61.91 175 GLY A O 1
ATOM 1357 N N . LEU A 1 176 ? 2.247 11.488 -20.833 1.00 60.25 176 LEU A N 1
ATOM 1358 C CA . LEU A 1 176 ? 0.781 11.307 -20.815 1.00 60.25 176 LEU A CA 1
ATOM 1359 C C . LEU A 1 176 ? -0.025 12.603 -21.022 1.00 60.25 176 LEU A C 1
ATOM 1361 O O . LEU A 1 176 ? -1.244 12.557 -21.034 1.00 60.25 176 LEU A O 1
ATOM 1365 N N . TYR A 1 177 ? 0.607 13.753 -21.247 1.00 60.50 177 TYR A N 1
ATOM 1366 C CA . TYR A 1 177 ? -0.066 15.010 -21.587 1.00 60.50 177 TYR A CA 1
ATOM 1367 C C . TYR A 1 177 ? -0.884 14.950 -22.896 1.00 60.50 177 TYR A C 1
ATOM 1369 O O . TYR A 1 177 ? -1.703 15.835 -23.129 1.00 60.50 177 TYR A O 1
ATOM 1377 N N . ILE A 1 178 ? -0.646 13.949 -23.758 1.00 54.81 178 ILE A N 1
ATOM 1378 C CA . ILE A 1 178 ? -1.167 13.884 -25.140 1.00 54.81 178 ILE A CA 1
ATOM 1379 C C . ILE A 1 178 ? -2.501 13.110 -25.250 1.00 54.81 178 ILE A C 1
ATOM 1381 O O . ILE A 1 178 ? -3.273 13.349 -26.174 1.00 54.81 178 ILE A O 1
ATOM 1385 N N . ILE A 1 179 ? -2.820 12.229 -24.298 1.00 55.44 179 ILE A N 1
ATOM 1386 C CA . ILE A 1 179 ? -4.099 11.494 -24.212 1.00 55.44 179 ILE A CA 1
ATOM 1387 C C . ILE A 1 179 ? -4.706 11.853 -22.857 1.00 55.44 179 ILE A C 1
ATOM 1389 O O . ILE A 1 179 ? -3.929 11.888 -21.909 1.00 55.44 179 ILE A O 1
ATOM 1393 N N . PRO A 1 180 ? -6.023 12.119 -22.700 1.00 55.03 180 PRO A N 1
ATOM 1394 C CA . PRO A 1 180 ? -6.555 12.574 -21.421 1.00 55.03 180 PRO A CA 1
ATOM 1395 C C . PRO A 1 180 ? -6.174 11.561 -20.324 1.00 55.03 180 PRO A C 1
ATOM 1397 O O . PRO A 1 180 ? -6.727 10.457 -20.313 1.00 55.03 180 PRO A O 1
ATOM 1400 N N . PRO A 1 181 ? -5.250 11.902 -19.397 1.00 55.12 181 PRO A N 1
ATOM 1401 C CA . PRO A 1 181 ? -4.716 10.959 -18.405 1.00 55.12 181 PRO A CA 1
ATOM 1402 C C . PRO A 1 181 ? -5.822 10.349 -17.538 1.00 55.12 181 PRO A C 1
ATOM 1404 O O . PRO A 1 181 ? -5.682 9.267 -16.970 1.00 55.12 181 PRO A O 1
ATOM 1407 N N . PHE A 1 182 ? -6.950 11.057 -17.476 1.00 58.12 182 PHE A N 1
ATOM 1408 C CA . PHE A 1 182 ? -8.172 10.678 -16.796 1.00 58.12 182 PHE A CA 1
ATOM 1409 C C . PHE A 1 182 ? -8.766 9.347 -17.256 1.00 58.12 182 PHE A C 1
ATOM 1411 O O . PHE A 1 182 ? -9.261 8.620 -16.403 1.00 58.12 182 PHE A O 1
ATOM 1418 N N . PHE A 1 183 ? -8.704 8.988 -18.544 1.00 66.88 183 PHE A N 1
ATOM 1419 C CA . PHE A 1 183 ? -9.318 7.733 -19.004 1.00 66.88 183 PHE A CA 1
ATOM 1420 C C . PHE A 1 183 ? -8.575 6.504 -18.485 1.00 66.88 183 PHE A C 1
ATOM 1422 O O . PHE A 1 183 ? -9.190 5.531 -18.059 1.00 66.88 183 PHE A O 1
ATOM 1429 N N . PHE A 1 184 ? -7.249 6.574 -18.445 1.00 70.75 184 PHE A N 1
ATOM 1430 C CA . PHE A 1 184 ? -6.417 5.451 -18.032 1.00 70.75 184 PHE A CA 1
ATOM 1431 C C . PHE A 1 184 ? -6.289 5.299 -16.519 1.00 70.75 184 PHE A C 1
ATOM 1433 O O . PHE A 1 184 ? -6.056 4.201 -16.018 1.00 70.75 184 PHE A O 1
ATOM 1440 N N . LEU A 1 185 ? -6.481 6.391 -15.782 1.00 85.44 185 LEU A N 1
ATOM 1441 C CA . LEU A 1 185 ? -6.497 6.385 -14.322 1.00 85.44 185 LEU A CA 1
ATOM 1442 C C . LEU A 1 185 ? -7.906 6.220 -13.737 1.00 85.44 185 LEU A C 1
ATOM 1444 O O . LEU A 1 185 ? -8.037 6.062 -12.521 1.00 85.44 185 LEU A O 1
ATOM 1448 N N . ALA A 1 186 ? -8.947 6.217 -14.579 1.00 90.44 186 ALA A N 1
ATOM 1449 C CA . ALA A 1 186 ? -10.338 6.063 -14.160 1.00 90.44 186 ALA A CA 1
ATOM 1450 C C . ALA A 1 186 ? -10.574 4.835 -13.260 1.00 90.44 186 ALA A C 1
ATOM 1452 O O . ALA A 1 186 ? -11.224 5.011 -12.229 1.00 90.44 186 ALA A O 1
ATOM 1453 N N . PRO A 1 187 ? -10.018 3.632 -13.538 1.00 93.19 187 PRO A N 1
ATOM 1454 C CA . PRO A 1 187 ? -10.193 2.480 -12.654 1.00 93.19 187 PRO A CA 1
ATOM 1455 C C . PRO A 1 187 ? -9.744 2.760 -11.216 1.00 93.19 187 PRO A C 1
ATOM 1457 O O . PRO A 1 187 ? -10.515 2.577 -10.278 1.00 93.19 187 PRO A O 1
ATOM 1460 N N . MET A 1 188 ? -8.526 3.277 -11.034 1.00 93.06 188 MET A N 1
ATOM 1461 C CA . MET A 1 188 ? -7.973 3.571 -9.707 1.00 93.06 188 MET A CA 1
ATOM 1462 C C . MET A 1 188 ? -8.687 4.746 -9.033 1.00 93.06 188 MET A C 1
ATOM 1464 O O . MET A 1 188 ? -8.864 4.748 -7.817 1.00 93.06 188 MET A O 1
ATOM 1468 N N . PHE A 1 189 ? -9.122 5.739 -9.811 1.00 93.69 189 PHE A N 1
ATOM 1469 C CA . PHE A 1 189 ? -9.885 6.870 -9.291 1.00 93.69 189 PHE A CA 1
ATOM 1470 C C . PHE A 1 189 ? -11.261 6.443 -8.765 1.00 93.69 189 PHE A C 1
ATOM 1472 O O . PHE A 1 189 ? -11.664 6.845 -7.675 1.00 93.69 189 PHE A O 1
ATOM 1479 N N . LEU A 1 190 ? -11.972 5.584 -9.496 1.00 95.94 190 LEU A N 1
ATOM 1480 C CA . LEU A 1 190 ? -13.258 5.061 -9.042 1.00 95.94 190 LEU A CA 1
ATOM 1481 C C . LEU A 1 190 ? -13.094 4.101 -7.855 1.00 95.94 190 LEU A C 1
ATOM 1483 O O . LEU A 1 190 ? -13.906 4.153 -6.932 1.00 95.94 190 LEU A O 1
ATOM 1487 N N . MET A 1 191 ? -12.019 3.301 -7.815 1.00 96.69 191 MET A N 1
ATOM 1488 C CA . MET A 1 191 ? -11.646 2.530 -6.618 1.00 96.69 191 MET A CA 1
ATOM 1489 C C . MET A 1 191 ? -11.457 3.441 -5.402 1.00 96.69 191 MET A C 1
ATOM 1491 O O . MET A 1 191 ? -11.974 3.137 -4.333 1.00 96.69 191 MET A O 1
ATOM 1495 N N . LEU A 1 192 ? -10.759 4.570 -5.562 1.00 96.69 192 LEU A N 1
ATOM 1496 C CA . LEU A 1 192 ? -10.527 5.535 -4.486 1.00 96.69 192 LEU A CA 1
ATOM 1497 C C . LEU A 1 192 ? -11.843 6.093 -3.931 1.00 96.69 192 LEU A C 1
ATOM 1499 O O . LEU A 1 192 ? -12.039 6.107 -2.716 1.00 96.69 192 LEU A O 1
ATOM 1503 N N . ILE A 1 193 ? -12.749 6.523 -4.814 1.00 97.56 193 ILE A N 1
ATOM 1504 C CA . ILE A 1 193 ? -14.067 7.037 -4.419 1.00 97.56 193 ILE A CA 1
ATOM 1505 C C . ILE A 1 193 ? -14.868 5.952 -3.699 1.00 97.56 193 ILE A C 1
ATOM 1507 O O . ILE A 1 193 ? -15.480 6.228 -2.666 1.00 97.56 193 ILE A O 1
ATOM 1511 N N . ALA A 1 194 ? -14.852 4.721 -4.212 1.00 98.00 194 ALA A N 1
ATOM 1512 C CA . ALA A 1 194 ? -15.563 3.602 -3.610 1.00 98.00 194 ALA A CA 1
ATOM 1513 C C . ALA A 1 194 ? -15.016 3.271 -2.214 1.00 98.00 194 ALA A C 1
ATOM 1515 O O . ALA A 1 194 ? -15.796 3.211 -1.263 1.00 98.00 194 ALA A O 1
ATOM 1516 N N . CYS A 1 195 ? -13.692 3.154 -2.063 1.00 97.50 195 CYS A N 1
ATOM 1517 C CA . CYS A 1 195 ? -13.051 2.941 -0.766 1.00 97.50 195 CYS A CA 1
ATOM 1518 C C . CYS A 1 195 ? -13.418 4.047 0.228 1.00 97.50 195 CYS A C 1
ATOM 1520 O O . CYS A 1 195 ? -13.880 3.742 1.325 1.00 97.50 195 CYS A O 1
ATOM 1522 N N . GLY A 1 196 ? -13.297 5.319 -0.168 1.00 97.06 196 GLY A N 1
ATOM 1523 C CA . GLY A 1 196 ? -13.605 6.454 0.706 1.00 97.06 196 GLY A CA 1
ATOM 1524 C C . GLY A 1 196 ? -15.083 6.522 1.100 1.00 97.06 196 GLY A C 1
ATOM 1525 O O . GLY A 1 196 ? -15.411 6.797 2.253 1.00 97.06 196 GLY A O 1
ATOM 1526 N N . THR A 1 197 ? -15.985 6.211 0.167 1.00 98.12 197 THR A N 1
ATOM 1527 C CA . THR A 1 197 ? -17.433 6.172 0.425 1.00 98.12 197 THR A CA 1
ATOM 1528 C C . THR A 1 197 ? -17.788 5.072 1.422 1.00 98.12 197 THR A C 1
ATOM 1530 O O . THR A 1 197 ? -18.524 5.310 2.379 1.00 98.12 197 THR A O 1
ATOM 1533 N N . ILE A 1 198 ? -17.242 3.871 1.231 1.00 98.00 198 ILE A N 1
ATOM 1534 C CA . ILE A 1 198 ? -17.487 2.732 2.120 1.00 98.00 198 ILE A CA 1
ATOM 1535 C C . ILE A 1 198 ? -16.857 2.978 3.491 1.00 98.00 198 ILE A C 1
ATOM 1537 O O . ILE A 1 198 ? -17.517 2.752 4.503 1.00 98.00 198 ILE A O 1
ATOM 1541 N N . ALA A 1 199 ? -15.638 3.523 3.534 1.00 96.75 199 ALA A N 1
ATOM 1542 C CA . ALA A 1 199 ? -14.986 3.952 4.767 1.00 96.75 199 ALA A CA 1
ATOM 1543 C C . ALA A 1 199 ? -15.872 4.924 5.557 1.00 96.75 199 ALA A C 1
ATOM 1545 O O . ALA A 1 199 ? -16.086 4.728 6.749 1.00 96.75 199 ALA A O 1
ATOM 1546 N N . PHE A 1 200 ? -16.458 5.923 4.890 1.00 96.69 200 PHE A N 1
ATOM 1547 C CA . PHE A 1 200 ? -17.380 6.869 5.519 1.00 96.69 200 PHE A CA 1
ATOM 1548 C C . PHE A 1 200 ? -18.653 6.194 6.054 1.00 96.69 200 PHE A C 1
ATOM 1550 O O . PHE A 1 200 ? -19.075 6.473 7.176 1.00 96.69 200 PHE A O 1
ATOM 1557 N N . ILE A 1 201 ? -19.263 5.286 5.284 1.00 97.56 201 ILE A N 1
ATOM 1558 C CA . ILE A 1 201 ? -20.461 4.546 5.716 1.00 97.56 201 ILE A CA 1
ATOM 1559 C C . ILE A 1 201 ? -20.161 3.684 6.949 1.00 97.56 201 ILE A C 1
ATOM 1561 O O . ILE A 1 201 ? -20.962 3.667 7.884 1.00 97.56 201 ILE A O 1
ATOM 1565 N N . LEU A 1 202 ? -19.025 2.984 6.960 1.00 96.56 202 LEU A N 1
ATOM 1566 C CA . LEU A 1 202 ? -18.599 2.150 8.086 1.00 96.56 202 LEU A CA 1
ATOM 1567 C C . LEU A 1 202 ? -18.246 2.998 9.308 1.00 96.56 202 LEU A C 1
ATOM 1569 O O . LEU A 1 202 ? -18.666 2.667 10.410 1.00 96.56 202 LEU A O 1
ATOM 1573 N N . TYR A 1 203 ? -17.572 4.132 9.113 1.00 93.88 203 TYR A N 1
ATOM 1574 C CA . TYR A 1 203 ? -17.250 5.072 10.186 1.00 93.88 203 TYR A CA 1
ATOM 1575 C C . TYR A 1 203 ? -18.507 5.639 10.860 1.00 93.88 203 TYR A C 1
ATOM 1577 O O . TYR A 1 203 ? -18.567 5.781 12.073 1.00 93.88 203 TYR A O 1
ATOM 1585 N N . ARG A 1 204 ? -19.591 5.884 10.116 1.00 94.69 204 ARG A N 1
ATOM 1586 C CA . ARG A 1 204 ? -20.869 6.287 10.736 1.00 94.69 204 ARG A CA 1
ATOM 1587 C C . ARG A 1 204 ? -21.516 5.203 11.600 1.00 94.69 204 ARG A C 1
ATOM 1589 O O . ARG A 1 204 ? -22.416 5.520 12.373 1.00 94.69 204 ARG A O 1
ATOM 1596 N N . LYS A 1 205 ? -21.109 3.946 11.428 1.00 92.56 205 LYS A N 1
ATOM 1597 C CA . LYS A 1 205 ? -21.549 2.798 12.228 1.00 92.56 205 LYS A CA 1
ATOM 1598 C C . LYS A 1 205 ? -20.528 2.406 13.299 1.00 92.56 205 LYS A C 1
ATOM 1600 O O . LYS A 1 205 ? -20.821 1.506 14.080 1.00 92.56 205 LYS A O 1
ATOM 1605 N N . SER A 1 206 ? -19.345 3.026 13.317 1.00 89.62 206 SER A N 1
ATOM 1606 C CA . SER A 1 206 ? -18.314 2.718 14.304 1.00 89.62 206 SER A CA 1
ATOM 1607 C C . SER A 1 206 ? -18.679 3.292 15.664 1.00 89.62 206 SER A C 1
ATOM 1609 O O . SER A 1 206 ? -19.322 4.338 15.757 1.00 89.62 206 SER A O 1
ATOM 1611 N N . GLN A 1 207 ? -18.227 2.610 16.705 1.00 84.88 207 GLN A N 1
ATOM 1612 C CA . GLN A 1 207 ? -18.304 3.094 18.077 1.00 84.88 207 GLN A CA 1
ATOM 1613 C C . GLN A 1 207 ? -17.033 3.873 18.422 1.00 84.88 207 GLN A C 1
ATOM 1615 O O . GLN A 1 207 ? -15.990 3.678 17.789 1.00 84.88 207 GLN A O 1
ATOM 1620 N N . GLU A 1 208 ? -17.119 4.755 19.415 1.00 78.94 208 GLU A N 1
ATOM 1621 C CA . GLU A 1 208 ? -15.920 5.344 20.008 1.00 78.94 208 GLU A CA 1
ATOM 1622 C C . GLU A 1 208 ? -15.101 4.238 20.673 1.00 78.94 208 GLU A C 1
ATOM 1624 O O . GLU A 1 208 ? -15.648 3.364 21.344 1.00 78.94 208 GLU A O 1
ATOM 1629 N N . THR A 1 209 ? -13.790 4.263 20.460 1.00 75.94 209 THR A N 1
ATOM 1630 C CA . THR A 1 209 ? -12.863 3.314 21.073 1.00 75.94 209 THR A CA 1
ATOM 1631 C C . THR A 1 209 ? -11.794 4.065 21.829 1.00 75.94 209 THR A C 1
ATOM 1633 O O . THR A 1 209 ? -11.476 5.214 21.510 1.00 75.94 209 THR A O 1
ATOM 1636 N N . GLU A 1 210 ? -11.188 3.377 22.788 1.00 77.25 210 GLU A N 1
ATOM 1637 C CA . GLU A 1 210 ? -9.951 3.847 23.389 1.00 77.25 210 GLU A CA 1
ATOM 1638 C C . GLU A 1 210 ? -8.850 4.018 22.319 1.00 77.25 210 GLU A C 1
ATOM 1640 O O . GLU A 1 210 ? -8.906 3.384 21.252 1.00 77.25 210 GLU A O 1
ATOM 1645 N N . PRO A 1 211 ? -7.863 4.897 22.574 1.00 76.62 211 PRO A N 1
ATOM 1646 C CA . PRO A 1 211 ? -6.673 5.036 21.746 1.00 76.62 211 PRO A CA 1
ATOM 1647 C C . PRO A 1 211 ? -6.031 3.682 21.466 1.00 76.62 211 PRO A C 1
ATOM 1649 O O . PRO A 1 211 ? -5.719 2.929 22.388 1.00 76.62 211 PRO A O 1
ATOM 1652 N N . VAL A 1 212 ? -5.791 3.384 20.192 1.00 73.88 212 VAL A N 1
ATOM 1653 C CA . VAL A 1 212 ? -5.170 2.116 19.816 1.00 73.88 212 VAL A CA 1
ATOM 1654 C C . VAL A 1 212 ? -3.669 2.319 19.708 1.00 73.88 212 VAL A C 1
ATOM 1656 O O . VAL A 1 212 ? -3.187 3.152 18.936 1.00 73.88 212 VAL A O 1
ATOM 1659 N N . GLU A 1 213 ? -2.903 1.551 20.475 1.00 73.06 213 GLU A N 1
ATOM 1660 C CA . GLU A 1 213 ? -1.454 1.578 20.362 1.00 73.06 213 GLU A CA 1
ATOM 1661 C C . GLU A 1 213 ? -1.002 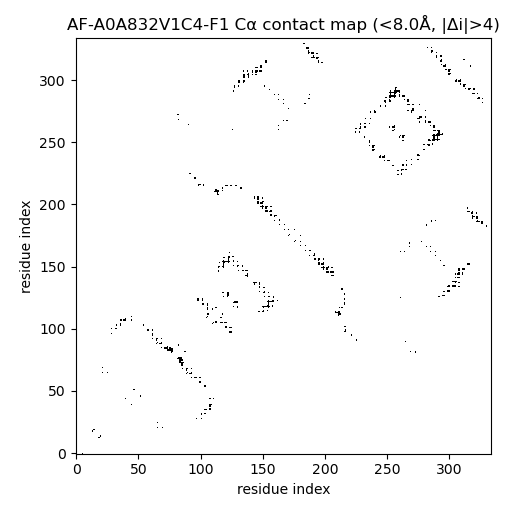0.801 19.122 1.00 73.06 213 GLU A C 1
ATOM 1663 O O . GLU A 1 213 ? -1.353 -0.360 18.917 1.00 73.06 213 GLU A O 1
ATOM 1668 N N . PHE A 1 214 ? -0.204 1.444 18.273 1.00 72.06 214 PHE A N 1
ATOM 1669 C CA . PHE A 1 214 ? 0.407 0.788 17.128 1.00 72.06 214 PHE A CA 1
ATOM 1670 C C . PHE A 1 214 ? 1.828 1.285 16.906 1.00 72.06 214 PHE A C 1
ATOM 1672 O O . PHE A 1 214 ? 2.169 2.434 17.202 1.00 72.06 214 PHE A O 1
ATOM 1679 N N . ASP A 1 215 ? 2.650 0.404 16.340 1.00 70.12 215 ASP A N 1
ATOM 1680 C CA . ASP A 1 215 ? 3.974 0.749 15.854 1.00 70.12 215 ASP A CA 1
ATOM 1681 C C . ASP A 1 215 ? 3.935 1.010 14.337 1.00 70.12 215 ASP A C 1
ATOM 1683 O O . ASP A 1 215 ? 3.886 0.060 13.548 1.00 70.12 215 ASP A O 1
ATOM 1687 N N . PRO A 1 216 ? 3.992 2.277 13.895 1.00 63.06 216 PRO A N 1
ATOM 1688 C CA . PRO A 1 216 ? 4.022 2.602 12.475 1.00 63.06 216 PRO A CA 1
ATOM 1689 C C . PRO A 1 216 ? 5.322 2.177 11.784 1.00 63.06 216 PRO A C 1
ATOM 1691 O O . PRO A 1 216 ? 5.323 2.012 10.567 1.00 63.06 216 PRO A O 1
ATOM 1694 N N . ILE A 1 217 ? 6.432 1.989 12.505 1.00 67.25 217 ILE A N 1
ATOM 1695 C CA . ILE A 1 217 ? 7.745 1.738 11.901 1.00 67.25 217 ILE A CA 1
ATOM 1696 C C . ILE A 1 217 ? 8.327 0.430 12.420 1.00 67.25 217 ILE A C 1
ATOM 1698 O O . ILE A 1 217 ? 9.044 0.371 13.415 1.00 67.25 217 ILE A O 1
ATOM 1702 N N . SER A 1 218 ? 8.080 -0.633 11.658 1.00 70.31 218 SER A N 1
ATOM 1703 C CA . SER A 1 218 ? 8.630 -1.957 11.928 1.00 70.31 218 SER A CA 1
ATOM 1704 C C . SER A 1 218 ? 9.863 -2.236 11.068 1.00 70.31 218 SER A C 1
ATOM 1706 O O . SER A 1 218 ? 9.754 -2.370 9.848 1.00 70.31 218 SER A O 1
ATOM 1708 N N . ILE A 1 219 ? 11.024 -2.447 11.701 1.00 70.75 219 ILE A N 1
ATOM 1709 C CA . ILE A 1 219 ? 12.248 -2.918 11.017 1.00 70.75 219 ILE A CA 1
ATOM 1710 C C . ILE A 1 219 ? 11.969 -4.218 10.247 1.00 70.75 219 ILE A C 1
ATOM 1712 O O . ILE A 1 219 ? 12.405 -4.375 9.106 1.00 70.75 219 ILE A O 1
ATOM 1716 N N . LYS A 1 220 ? 11.191 -5.133 10.844 1.00 77.44 220 LYS A N 1
ATOM 1717 C CA . LYS A 1 220 ? 10.770 -6.381 10.188 1.00 77.44 220 LYS A CA 1
ATOM 1718 C C . LYS A 1 220 ? 9.966 -6.090 8.918 1.00 77.44 220 LYS A C 1
ATOM 1720 O O . LYS A 1 220 ? 10.206 -6.722 7.894 1.00 77.44 220 LYS A O 1
ATOM 1725 N N . GLY A 1 221 ? 9.059 -5.112 8.971 1.00 76.81 221 GLY A N 1
ATOM 1726 C CA . GLY A 1 221 ? 8.289 -4.649 7.814 1.00 76.81 221 GLY A CA 1
ATOM 1727 C C . GLY A 1 221 ? 9.175 -4.110 6.689 1.00 76.81 221 GLY A C 1
ATOM 1728 O O . GLY A 1 221 ? 8.983 -4.486 5.536 1.00 76.81 221 GLY A O 1
ATOM 1729 N N . THR A 1 222 ? 10.189 -3.309 7.019 1.00 74.94 222 THR A N 1
ATOM 1730 C CA . THR A 1 222 ? 11.161 -2.783 6.046 1.00 74.94 222 THR A CA 1
ATOM 1731 C C . THR A 1 222 ? 11.976 -3.890 5.383 1.00 74.94 222 THR A C 1
ATOM 1733 O O . THR A 1 222 ? 12.137 -3.893 4.165 1.00 74.94 222 THR A O 1
ATOM 1736 N N . ILE A 1 223 ? 12.481 -4.853 6.158 1.00 80.62 223 ILE A N 1
ATOM 1737 C CA . ILE A 1 223 ? 13.235 -5.988 5.606 1.00 80.62 223 ILE A CA 1
ATOM 1738 C C . ILE A 1 223 ? 12.339 -6.807 4.670 1.00 80.62 223 ILE A C 1
ATOM 1740 O O . ILE A 1 223 ? 12.744 -7.122 3.550 1.00 80.62 223 ILE A O 1
ATOM 1744 N N . LEU A 1 224 ? 11.105 -7.098 5.093 1.00 83.38 224 LEU A N 1
ATOM 1745 C CA . LEU A 1 224 ? 10.134 -7.827 4.281 1.00 83.38 224 LEU A CA 1
ATOM 1746 C C . LEU A 1 224 ? 9.820 -7.086 2.972 1.00 83.38 224 LEU A C 1
ATOM 1748 O O . LEU A 1 224 ? 9.811 -7.708 1.913 1.00 83.38 224 LEU A O 1
ATOM 1752 N N . PHE A 1 225 ? 9.642 -5.762 3.029 1.00 81.81 225 PHE A N 1
ATOM 1753 C CA . PHE A 1 225 ? 9.465 -4.919 1.846 1.00 81.81 225 PHE A CA 1
ATOM 1754 C C . PHE A 1 225 ? 10.621 -5.080 0.855 1.00 81.81 225 PHE A C 1
ATOM 1756 O O . PHE A 1 225 ? 10.376 -5.301 -0.327 1.00 81.81 225 PHE A O 1
ATOM 1763 N N . ILE A 1 226 ? 11.873 -5.002 1.323 1.00 80.75 226 ILE A N 1
ATOM 1764 C CA . ILE A 1 226 ? 13.063 -5.113 0.463 1.00 80.75 226 ILE A CA 1
ATOM 1765 C C . ILE A 1 226 ? 13.107 -6.481 -0.215 1.00 80.75 226 ILE A C 1
ATOM 1767 O O . ILE A 1 226 ? 13.314 -6.566 -1.425 1.00 80.75 226 ILE A O 1
ATOM 1771 N N . VAL A 1 227 ? 12.896 -7.550 0.552 1.00 86.50 227 VAL A N 1
ATOM 1772 C CA . VAL A 1 227 ? 12.931 -8.919 0.027 1.00 86.50 227 VAL A CA 1
ATOM 1773 C C . VAL A 1 227 ? 11.832 -9.123 -1.013 1.00 86.50 227 VAL A C 1
ATOM 1775 O O . VAL A 1 227 ? 12.126 -9.558 -2.126 1.00 86.50 227 VAL A O 1
ATOM 1778 N N . ILE A 1 228 ? 10.585 -8.756 -0.694 1.00 87.38 228 ILE A N 1
ATOM 1779 C CA . ILE A 1 228 ? 9.459 -8.895 -1.624 1.00 87.38 228 ILE A CA 1
ATOM 1780 C C . ILE A 1 228 ? 9.674 -8.031 -2.864 1.00 87.38 228 ILE A C 1
ATOM 1782 O O . ILE A 1 228 ? 9.424 -8.509 -3.967 1.00 87.38 228 ILE A O 1
ATOM 1786 N N . PHE A 1 229 ? 10.176 -6.803 -2.720 1.00 85.44 229 PHE A N 1
ATOM 1787 C CA . PHE A 1 229 ? 10.504 -5.934 -3.848 1.00 85.44 229 PHE A CA 1
ATOM 1788 C C . PHE A 1 229 ? 11.509 -6.601 -4.793 1.00 85.44 229 PHE A C 1
ATOM 1790 O O . PHE A 1 229 ? 11.243 -6.703 -5.987 1.00 85.44 229 PHE A O 1
ATOM 1797 N N . VAL A 1 230 ? 12.640 -7.089 -4.272 1.00 84.69 230 VAL A N 1
ATOM 1798 C CA . VAL A 1 230 ? 13.699 -7.700 -5.091 1.00 84.69 230 VAL A CA 1
ATOM 1799 C C . VAL A 1 230 ? 13.190 -8.957 -5.794 1.00 84.69 230 VAL A C 1
ATOM 1801 O O . VAL A 1 230 ? 13.364 -9.096 -7.004 1.00 84.69 230 VAL A O 1
ATOM 1804 N N . VAL A 1 231 ? 12.532 -9.857 -5.061 1.00 89.56 231 VAL A N 1
ATOM 1805 C CA . VAL A 1 231 ? 11.986 -11.099 -5.629 1.00 89.56 231 VAL A CA 1
ATOM 1806 C C . VAL A 1 231 ? 10.931 -10.785 -6.687 1.00 89.56 231 VAL A C 1
ATOM 1808 O O . VAL A 1 231 ? 10.992 -11.310 -7.800 1.00 89.56 231 VAL A O 1
ATOM 1811 N N . SER A 1 232 ? 10.001 -9.881 -6.374 1.00 90.62 232 SER A N 1
ATOM 1812 C CA . SER A 1 232 ? 8.935 -9.505 -7.302 1.00 90.62 232 SER A CA 1
ATOM 1813 C C . SER A 1 232 ? 9.477 -8.804 -8.538 1.00 90.62 232 SER A C 1
ATOM 1815 O O . SER A 1 232 ? 8.962 -9.031 -9.628 1.00 90.62 232 SER A O 1
ATOM 1817 N N . PHE A 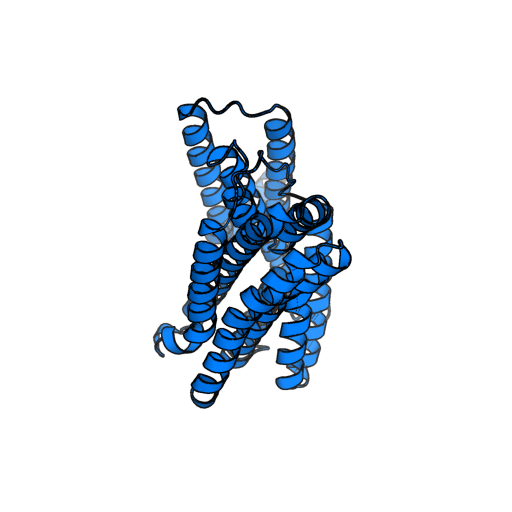1 233 ? 10.550 -8.019 -8.405 1.00 87.12 233 PHE A N 1
ATOM 1818 C CA . PHE A 1 233 ? 11.224 -7.392 -9.536 1.00 87.12 233 PHE A CA 1
ATOM 1819 C C . PHE A 1 233 ? 11.748 -8.425 -10.532 1.00 87.12 233 PHE A C 1
ATOM 1821 O O . PHE A 1 233 ? 11.435 -8.337 -11.718 1.00 87.12 233 PHE A O 1
ATOM 1828 N N . TYR A 1 234 ? 12.501 -9.423 -10.065 1.00 88.19 234 TYR A N 1
ATOM 1829 C CA . TYR A 1 234 ? 13.066 -10.445 -10.949 1.00 88.19 234 TYR A CA 1
ATOM 1830 C C . TYR A 1 234 ? 12.003 -11.323 -11.601 1.00 88.19 234 TYR A C 1
ATOM 1832 O O . TYR A 1 234 ? 12.099 -11.610 -12.795 1.00 88.19 234 TYR A O 1
ATOM 1840 N N . LEU A 1 235 ? 10.977 -11.717 -10.845 1.00 91.12 235 LEU A N 1
ATOM 1841 C CA . LEU A 1 235 ? 9.869 -12.499 -11.387 1.00 91.12 235 LEU A CA 1
ATOM 1842 C C . LEU A 1 235 ? 9.090 -11.699 -12.434 1.00 91.12 235 LEU A C 1
ATOM 1844 O O . LEU A 1 235 ? 8.890 -12.178 -13.548 1.00 91.12 235 LEU A O 1
ATOM 1848 N N . ALA A 1 236 ? 8.719 -10.456 -12.121 1.00 89.75 236 ALA A N 1
ATOM 1849 C CA . ALA A 1 236 ? 8.015 -9.590 -13.058 1.00 89.75 236 ALA A CA 1
ATOM 1850 C C . ALA A 1 236 ? 8.841 -9.294 -14.310 1.00 89.75 236 ALA A C 1
ATOM 1852 O O . ALA A 1 236 ? 8.293 -9.310 -15.409 1.00 89.75 236 ALA A O 1
ATOM 1853 N N . PHE A 1 237 ? 10.150 -9.071 -14.161 1.00 88.06 237 PHE A N 1
ATOM 1854 C CA . PHE A 1 237 ? 11.054 -8.891 -15.290 1.00 88.06 237 PHE A CA 1
ATOM 1855 C C . PHE A 1 237 ? 11.084 -10.127 -16.195 1.00 88.06 237 PHE A C 1
ATOM 1857 O O . PHE A 1 237 ? 10.912 -10.000 -17.404 1.00 88.06 237 PHE A O 1
ATOM 1864 N N . GLY A 1 238 ? 11.261 -11.322 -15.620 1.00 88.06 238 GLY A N 1
ATOM 1865 C CA . GLY A 1 238 ? 11.294 -12.572 -16.382 1.00 88.06 238 GLY A CA 1
ATOM 1866 C C . GLY A 1 238 ? 9.991 -12.836 -17.141 1.00 88.06 238 GLY A C 1
ATOM 1867 O O . GLY A 1 238 ? 10.020 -13.166 -18.325 1.00 88.06 238 GLY A O 1
ATOM 1868 N N . ILE A 1 239 ? 8.845 -12.614 -16.488 1.00 89.44 239 ILE A N 1
ATOM 1869 C CA . ILE A 1 239 ? 7.518 -12.756 -17.106 1.00 89.44 239 ILE A CA 1
ATOM 1870 C C . ILE A 1 239 ? 7.320 -11.729 -18.232 1.00 89.44 239 ILE A C 1
ATOM 1872 O O . ILE A 1 239 ? 6.830 -12.074 -19.309 1.00 89.44 239 ILE A O 1
ATOM 1876 N N . ALA A 1 240 ? 7.720 -10.474 -18.004 1.00 86.31 240 ALA A N 1
ATOM 1877 C CA . ALA A 1 240 ? 7.600 -9.410 -18.995 1.00 86.31 240 ALA A CA 1
ATOM 1878 C C . ALA A 1 240 ? 8.480 -9.669 -20.229 1.00 86.31 240 ALA A C 1
ATOM 1880 O O . ALA A 1 240 ? 8.021 -9.478 -21.354 1.00 86.31 240 ALA A O 1
ATOM 1881 N N . GLN A 1 241 ? 9.703 -10.175 -20.039 1.00 85.12 241 GLN A N 1
ATOM 1882 C CA . GLN A 1 241 ? 10.606 -10.550 -21.135 1.00 85.12 241 GLN A CA 1
ATOM 1883 C C . GLN A 1 241 ? 10.063 -11.695 -21.992 1.00 85.12 241 GLN A C 1
ATOM 1885 O O . GLN A 1 241 ? 10.258 -11.709 -23.205 1.00 85.12 241 GLN A O 1
ATOM 1890 N N . ALA A 1 242 ? 9.324 -12.627 -21.389 1.00 86.19 242 ALA A N 1
ATOM 1891 C CA . ALA A 1 242 ? 8.635 -13.686 -22.120 1.00 86.19 242 ALA A CA 1
ATOM 1892 C C . ALA A 1 242 ? 7.394 -13.190 -22.896 1.00 86.19 242 ALA A C 1
ATOM 1894 O O . ALA A 1 242 ? 6.682 -14.004 -23.480 1.00 86.19 242 ALA A O 1
ATOM 1895 N N . GLN A 1 243 ? 7.104 -11.880 -22.881 1.00 79.19 243 GLN A N 1
ATOM 1896 C CA . GLN A 1 243 ? 5.912 -11.250 -23.468 1.00 79.19 243 GLN A CA 1
ATOM 1897 C C . GLN A 1 243 ? 4.587 -11.855 -22.966 1.00 79.19 243 GLN A C 1
ATOM 1899 O O . GLN A 1 243 ? 3.553 -11.795 -23.632 1.00 79.19 243 GLN A O 1
ATOM 1904 N N . GLN A 1 244 ? 4.589 -12.423 -21.756 1.00 83.38 244 GLN A N 1
ATOM 1905 C CA . GLN A 1 244 ? 3.414 -13.048 -21.152 1.00 83.38 244 GLN A CA 1
ATOM 1906 C C . GLN A 1 244 ? 2.586 -12.020 -20.371 1.00 83.38 244 GLN A C 1
ATOM 1908 O O . GLN A 1 244 ? 2.571 -12.021 -19.141 1.00 83.38 244 GLN A O 1
ATOM 1913 N N . PHE A 1 245 ? 1.867 -11.138 -21.072 1.00 84.69 245 PHE A N 1
ATOM 1914 C CA . PHE A 1 245 ? 1.105 -10.053 -20.430 1.00 84.69 245 PHE A CA 1
ATOM 1915 C C . PHE A 1 245 ? 0.034 -10.552 -19.449 1.00 84.69 245 PHE A C 1
ATOM 1917 O O . PHE A 1 245 ? -0.099 -10.001 -18.361 1.00 84.69 245 PHE A O 1
ATOM 1924 N N . ILE A 1 246 ? -0.656 -11.653 -19.768 1.00 87.69 246 ILE A N 1
ATOM 1925 C CA . ILE A 1 246 ? -1.615 -12.290 -18.846 1.00 87.69 246 ILE A CA 1
ATOM 1926 C C . ILE A 1 246 ? -0.906 -12.767 -17.572 1.00 87.69 246 ILE A C 1
ATOM 1928 O O . ILE A 1 246 ? -1.386 -12.520 -16.465 1.00 87.69 246 ILE A O 1
ATOM 1932 N N . GLY A 1 247 ? 0.260 -13.404 -17.723 1.00 89.62 247 GLY A N 1
ATOM 1933 C CA . GLY A 1 247 ? 1.086 -13.833 -16.595 1.00 89.62 247 GLY A CA 1
ATOM 1934 C C . GLY A 1 247 ? 1.536 -12.649 -15.741 1.00 89.62 247 GLY A C 1
ATOM 1935 O O . GLY A 1 247 ? 1.507 -12.725 -14.516 1.00 89.62 247 GLY A O 1
ATOM 1936 N N . PHE A 1 248 ? 1.873 -11.524 -16.375 1.00 92.50 248 PHE A N 1
ATOM 1937 C CA . PHE A 1 248 ? 2.259 -10.298 -15.684 1.00 92.50 248 PHE A CA 1
ATOM 1938 C C . PHE A 1 248 ? 1.098 -9.693 -14.881 1.00 92.50 248 PHE A C 1
ATOM 1940 O O . PHE A 1 248 ? 1.305 -9.268 -13.744 1.00 92.50 248 PHE A O 1
ATOM 1947 N N . TYR A 1 249 ? -0.122 -9.676 -15.425 1.00 93.31 249 TYR A N 1
ATOM 1948 C CA . TYR A 1 249 ? -1.309 -9.176 -14.720 1.00 93.31 249 TYR A CA 1
ATOM 1949 C C . TYR A 1 249 ? -1.677 -10.059 -13.528 1.00 93.31 249 TYR A C 1
ATOM 1951 O O . TYR A 1 249 ? -1.868 -9.549 -12.424 1.00 93.31 249 TYR A O 1
ATOM 1959 N N . ALA A 1 250 ? -1.695 -11.381 -13.724 1.00 93.31 250 ALA A N 1
ATOM 1960 C CA . ALA A 1 250 ? -1.952 -12.336 -12.651 1.00 93.31 250 ALA A CA 1
ATOM 1961 C C . ALA A 1 250 ? -0.900 -12.213 -11.539 1.00 93.31 250 ALA A C 1
ATOM 1963 O O . ALA A 1 250 ? -1.242 -12.086 -10.362 1.00 93.31 250 ALA A O 1
ATOM 1964 N N . PHE A 1 251 ? 0.382 -12.159 -11.914 1.00 95.00 251 PHE A N 1
ATOM 1965 C CA . PHE A 1 251 ? 1.469 -11.951 -10.964 1.00 95.00 251 PHE A CA 1
ATOM 1966 C C . PHE A 1 251 ? 1.358 -10.605 -10.245 1.00 95.00 251 PHE A C 1
ATOM 1968 O O . PHE A 1 251 ? 1.600 -10.539 -9.047 1.00 95.00 251 PHE A O 1
ATOM 1975 N N . SER A 1 252 ? 0.936 -9.545 -10.937 1.00 95.19 252 SER A N 1
ATOM 1976 C CA . SER A 1 252 ? 0.724 -8.231 -10.325 1.00 95.19 252 SER A CA 1
ATOM 1977 C C . SER A 1 252 ? -0.368 -8.255 -9.259 1.00 95.19 252 SER A C 1
ATOM 1979 O O . SER A 1 252 ? -0.191 -7.643 -8.209 1.00 95.19 252 SER A O 1
ATOM 1981 N N . GLY A 1 253 ? -1.448 -9.009 -9.476 1.00 95.00 253 GLY A N 1
ATOM 1982 C CA . GLY A 1 253 ? -2.471 -9.239 -8.453 1.00 95.00 253 GLY A CA 1
ATOM 1983 C C . GLY A 1 253 ? -1.927 -9.984 -7.232 1.00 95.00 253 GLY A C 1
ATOM 1984 O O . GLY A 1 253 ? -2.119 -9.537 -6.104 1.00 95.00 253 GLY A O 1
ATOM 1985 N N . ILE A 1 254 ? -1.182 -11.073 -7.451 1.00 94.69 254 ILE A N 1
ATOM 1986 C CA . ILE A 1 254 ? -0.586 -11.886 -6.374 1.00 94.69 254 ILE A CA 1
ATOM 1987 C C . ILE A 1 254 ? 0.457 -11.085 -5.583 1.00 94.69 254 ILE A C 1
ATOM 1989 O O . ILE A 1 254 ? 0.439 -11.061 -4.355 1.00 94.69 254 ILE A O 1
ATOM 1993 N N . ALA A 1 255 ? 1.365 -10.397 -6.269 1.00 92.56 255 ALA A N 1
ATOM 1994 C CA . ALA A 1 255 ? 2.362 -9.550 -5.627 1.00 92.56 255 ALA A CA 1
ATOM 1995 C C . ALA A 1 255 ? 1.705 -8.354 -4.917 1.00 92.56 255 ALA A C 1
ATOM 1997 O O . ALA A 1 255 ? 2.163 -7.947 -3.851 1.00 92.56 255 ALA A O 1
ATOM 1998 N N . GLY A 1 256 ? 0.599 -7.841 -5.466 1.00 91.88 256 GLY A N 1
ATOM 1999 C CA . GLY A 1 256 ? -0.266 -6.852 -4.830 1.00 91.88 256 GLY A CA 1
ATOM 2000 C C . GLY A 1 256 ? -0.811 -7.316 -3.485 1.00 91.88 256 GLY A C 1
ATOM 2001 O O . GLY A 1 256 ? -0.682 -6.609 -2.488 1.00 91.88 256 GLY A O 1
ATOM 2002 N N . PHE A 1 257 ? -1.349 -8.534 -3.468 1.00 92.69 257 PHE A N 1
ATOM 2003 C CA . PHE A 1 257 ? -1.864 -9.205 -2.279 1.00 92.69 257 PHE A CA 1
ATOM 2004 C C . PHE A 1 257 ? -0.797 -9.409 -1.198 1.00 92.69 257 PHE A C 1
ATOM 2006 O O . PHE A 1 257 ? -1.070 -9.247 -0.014 1.00 92.69 257 PHE A O 1
ATOM 2013 N N . LEU A 1 258 ? 0.437 -9.736 -1.589 1.00 89.62 258 LEU A N 1
ATOM 2014 C CA . LEU A 1 258 ? 1.533 -9.911 -0.635 1.00 89.62 258 LEU A CA 1
ATOM 2015 C C . LEU A 1 258 ? 2.076 -8.572 -0.120 1.00 89.62 258 LEU A C 1
ATOM 2017 O O . LEU A 1 258 ? 2.318 -8.418 1.078 1.00 89.62 258 LEU A O 1
ATOM 2021 N N . TYR A 1 259 ? 2.337 -7.623 -1.026 1.00 86.38 259 TYR A N 1
ATOM 2022 C CA . TYR A 1 259 ? 2.884 -6.312 -0.681 1.00 86.38 259 TYR A CA 1
ATOM 2023 C C . TYR A 1 259 ? 2.683 -5.273 -1.802 1.00 86.38 259 TYR A C 1
ATOM 2025 O O . TYR A 1 259 ? 3.609 -4.933 -2.549 1.00 86.38 259 TYR A O 1
ATOM 2033 N N . GLY A 1 260 ? 1.484 -4.688 -1.880 1.00 87.44 260 GLY A N 1
ATOM 2034 C CA . GLY A 1 260 ? 1.090 -3.773 -2.958 1.00 87.44 260 GLY A CA 1
ATOM 2035 C C . GLY A 1 260 ? 2.042 -2.611 -3.234 1.00 87.44 260 GLY A C 1
ATOM 2036 O O . GLY A 1 260 ? 2.396 -2.355 -4.385 1.00 87.44 260 GLY A O 1
ATOM 2037 N N . ALA A 1 261 ? 2.524 -1.937 -2.186 1.00 83.19 261 ALA A N 1
ATOM 2038 C CA . ALA A 1 261 ? 3.441 -0.808 -2.352 1.00 83.19 261 ALA A CA 1
ATOM 2039 C C . ALA A 1 261 ? 4.753 -1.219 -3.044 1.00 83.19 261 ALA A C 1
ATOM 2041 O O . ALA A 1 261 ? 5.231 -0.511 -3.927 1.00 83.19 261 ALA A O 1
ATOM 2042 N N . ALA A 1 262 ? 5.318 -2.373 -2.671 1.00 85.44 262 ALA A N 1
ATOM 2043 C CA . ALA A 1 262 ? 6.568 -2.874 -3.236 1.00 85.44 262 ALA A CA 1
ATOM 2044 C C . ALA A 1 262 ? 6.405 -3.174 -4.724 1.00 85.44 262 ALA A C 1
ATOM 2046 O O . ALA A 1 262 ? 7.206 -2.715 -5.540 1.00 85.44 262 ALA A O 1
ATOM 2047 N N . HIS A 1 263 ? 5.334 -3.883 -5.091 1.00 90.69 263 HIS A N 1
ATOM 2048 C CA . HIS A 1 263 ? 5.119 -4.255 -6.486 1.00 90.69 263 HIS A CA 1
ATOM 2049 C C . HIS A 1 263 ? 4.799 -3.056 -7.382 1.00 90.69 263 HIS A C 1
ATOM 2051 O O . HIS A 1 263 ? 5.204 -3.020 -8.539 1.00 90.69 263 HIS A O 1
ATOM 2057 N N . LEU A 1 264 ? 4.161 -2.011 -6.855 1.00 88.88 264 LEU A N 1
ATOM 2058 C CA . LEU A 1 264 ? 3.944 -0.784 -7.621 1.00 88.88 264 LEU A CA 1
ATOM 2059 C C . LEU A 1 264 ? 5.264 -0.083 -7.998 1.00 88.88 264 LEU A C 1
ATOM 2061 O O . LEU A 1 264 ? 5.411 0.427 -9.114 1.00 88.88 264 LEU A O 1
ATOM 2065 N N . PHE A 1 265 ? 6.258 -0.104 -7.103 1.00 84.38 265 PHE A N 1
ATOM 2066 C CA . PHE A 1 265 ? 7.608 0.362 -7.432 1.00 84.38 265 PHE A CA 1
ATOM 2067 C C . PHE A 1 265 ? 8.307 -0.553 -8.441 1.00 84.38 265 PHE A C 1
ATOM 2069 O O . PHE A 1 265 ? 9.047 -0.050 -9.284 1.00 84.38 265 PHE A O 1
ATOM 2076 N N . VAL A 1 266 ? 8.055 -1.867 -8.405 1.00 87.62 266 VAL A N 1
ATOM 2077 C CA . VAL A 1 266 ? 8.550 -2.804 -9.429 1.00 87.62 266 VAL A CA 1
ATOM 2078 C C . VAL A 1 266 ? 8.005 -2.434 -10.803 1.00 87.62 266 VAL A C 1
ATOM 2080 O O . VAL A 1 266 ? 8.787 -2.250 -11.733 1.00 87.62 266 VAL A O 1
ATOM 2083 N N . ILE A 1 267 ? 6.687 -2.256 -10.921 1.00 88.31 267 ILE A N 1
ATOM 2084 C CA . ILE A 1 267 ? 6.028 -1.817 -12.157 1.00 88.31 267 ILE A CA 1
ATOM 2085 C C . ILE A 1 267 ? 6.664 -0.510 -12.657 1.00 88.31 267 ILE A C 1
ATOM 2087 O O . ILE A 1 267 ? 7.063 -0.413 -13.816 1.00 88.31 267 ILE A O 1
ATOM 2091 N N . THR A 1 268 ? 6.857 0.457 -11.756 1.00 82.69 268 THR A N 1
ATOM 2092 C CA . THR A 1 268 ? 7.521 1.737 -12.048 1.00 82.69 268 THR A CA 1
ATOM 2093 C C . THR A 1 268 ? 8.956 1.567 -12.562 1.00 82.69 268 THR A C 1
ATOM 2095 O O . THR A 1 268 ? 9.338 2.181 -13.557 1.00 82.69 268 THR A O 1
ATOM 2098 N N . GLY A 1 269 ? 9.763 0.713 -11.931 1.00 79.38 269 GLY A N 1
ATOM 2099 C CA . GLY A 1 269 ? 11.129 0.426 -12.377 1.00 79.38 269 GLY A CA 1
ATOM 2100 C C . GLY A 1 269 ? 11.170 -0.254 -13.748 1.00 79.38 269 GLY A C 1
ATOM 2101 O O . GLY A 1 269 ? 11.962 0.128 -14.612 1.00 79.38 269 GLY A O 1
ATOM 2102 N N . LEU A 1 270 ? 10.278 -1.218 -13.979 1.00 83.56 270 LEU A N 1
ATOM 2103 C CA . LEU A 1 270 ? 10.165 -1.915 -15.258 1.00 83.56 270 LEU A CA 1
ATOM 2104 C C . LEU A 1 270 ? 9.722 -0.979 -16.390 1.00 83.56 270 LEU A C 1
ATOM 2106 O O . LEU A 1 270 ? 10.234 -1.101 -17.505 1.00 83.56 270 LEU A O 1
ATOM 2110 N N . PHE A 1 271 ? 8.876 0.011 -16.101 1.00 79.69 271 PHE A N 1
ATOM 2111 C CA . PHE A 1 271 ? 8.565 1.084 -17.044 1.00 79.69 271 PHE A CA 1
ATOM 2112 C C . PHE A 1 271 ? 9.791 1.912 -17.426 1.00 79.69 271 PHE A C 1
ATOM 2114 O O . PHE A 1 271 ? 10.082 2.060 -18.611 1.00 79.69 271 PHE A O 1
ATOM 2121 N N . PHE A 1 272 ? 10.549 2.422 -16.449 1.00 75.56 272 PHE A N 1
ATOM 2122 C CA . PHE A 1 272 ? 11.740 3.232 -16.736 1.00 75.56 272 PHE A CA 1
ATOM 2123 C C . PHE A 1 272 ? 12.840 2.443 -17.457 1.00 75.56 272 PHE A C 1
ATOM 2125 O O . PHE A 1 272 ? 13.597 3.017 -18.239 1.00 75.56 272 PHE A O 1
ATOM 2132 N N . SER A 1 273 ? 12.894 1.122 -17.256 1.00 75.56 273 SER A N 1
ATOM 2133 C CA . SER A 1 273 ? 13.776 0.222 -18.011 1.00 75.56 273 SER A CA 1
ATOM 2134 C C . SER A 1 273 ? 13.301 -0.073 -19.443 1.00 75.56 273 SER A C 1
ATOM 2136 O O . SER A 1 273 ? 14.009 -0.751 -20.181 1.00 75.56 273 SER A O 1
ATOM 2138 N N . LYS A 1 274 ? 12.120 0.425 -19.847 1.00 79.06 274 LYS A N 1
ATOM 2139 C CA . LYS A 1 274 ? 11.439 0.130 -21.123 1.00 79.06 274 LYS A CA 1
ATOM 2140 C C . LYS A 1 274 ? 11.072 -1.347 -21.325 1.00 79.06 274 LYS A C 1
ATOM 2142 O O . LYS A 1 274 ? 10.801 -1.759 -22.448 1.00 79.06 274 LYS A O 1
ATOM 2147 N N . THR A 1 275 ? 11.027 -2.130 -20.247 1.00 83.44 275 THR A N 1
ATOM 2148 C CA . THR A 1 275 ? 10.599 -3.538 -20.287 1.00 83.44 275 THR A CA 1
ATOM 2149 C C . THR A 1 275 ? 9.074 -3.657 -20.399 1.00 83.44 275 THR A C 1
ATOM 2151 O O . THR A 1 275 ? 8.566 -4.611 -20.979 1.00 83.44 275 THR A O 1
ATOM 2154 N N . LEU A 1 276 ? 8.330 -2.681 -19.865 1.00 84.19 276 LEU A N 1
ATOM 2155 C CA . LEU A 1 276 ? 6.868 -2.630 -19.936 1.00 84.19 276 LEU A CA 1
ATOM 2156 C C . LEU A 1 276 ? 6.392 -1.434 -20.757 1.00 84.19 276 LEU A C 1
ATOM 2158 O O . LEU A 1 276 ? 6.907 -0.325 -20.612 1.00 84.19 276 LEU A O 1
ATOM 2162 N N . THR A 1 277 ? 5.356 -1.649 -21.568 1.00 85.44 277 THR A N 1
ATOM 2163 C CA . THR A 1 277 ? 4.590 -0.561 -22.186 1.00 85.44 277 THR A CA 1
ATOM 2164 C C . THR A 1 277 ? 3.651 0.053 -21.159 1.00 85.44 277 THR A C 1
ATOM 2166 O O . THR A 1 277 ? 3.140 -0.671 -20.303 1.00 85.44 277 THR A O 1
ATOM 2169 N N . LEU A 1 278 ? 3.391 1.362 -21.274 1.00 80.56 278 LEU A N 1
ATOM 2170 C CA . LEU A 1 278 ? 2.540 2.139 -20.362 1.00 80.56 278 LEU A CA 1
ATOM 2171 C C . LEU A 1 278 ? 1.232 1.406 -20.009 1.00 80.56 278 LEU A C 1
ATOM 2173 O O . LEU A 1 278 ? 0.939 1.210 -18.833 1.00 80.56 278 LEU A O 1
ATOM 2177 N N . ASN A 1 279 ? 0.508 0.909 -21.012 1.00 84.62 279 ASN A N 1
ATOM 2178 C CA . ASN A 1 279 ? -0.762 0.202 -20.826 1.00 84.62 279 ASN A CA 1
ATOM 2179 C C . ASN A 1 279 ? -0.624 -1.040 -19.942 1.00 84.62 279 ASN A C 1
ATOM 2181 O O . ASN A 1 279 ? -1.422 -1.247 -19.030 1.00 84.62 279 ASN A O 1
ATOM 2185 N N . VAL A 1 280 ? 0.414 -1.852 -20.168 1.00 88.00 280 VAL A N 1
ATOM 2186 C CA . VAL A 1 280 ? 0.623 -3.100 -19.424 1.00 88.00 280 VAL A CA 1
ATOM 2187 C C . VAL A 1 280 ? 0.855 -2.812 -17.945 1.00 88.00 280 VAL A C 1
ATOM 2189 O O . VAL A 1 280 ? 0.254 -3.466 -17.096 1.00 88.00 280 VAL A O 1
ATOM 2192 N N . GLY A 1 281 ? 1.679 -1.826 -17.597 1.00 88.50 281 GLY A N 1
ATOM 2193 C CA . GLY A 1 281 ? 1.882 -1.536 -16.179 1.00 88.50 281 GLY A CA 1
ATOM 2194 C C . GLY A 1 281 ? 0.758 -0.704 -15.547 1.00 88.50 281 GLY A C 1
ATOM 2195 O O . GLY A 1 281 ? 0.579 -0.806 -14.341 1.00 88.50 281 GLY A O 1
ATOM 2196 N N . LEU A 1 282 ? -0.051 0.041 -16.315 1.00 88.38 282 LEU A N 1
ATOM 2197 C CA . LEU A 1 282 ? -1.277 0.671 -15.801 1.00 88.38 282 LEU A CA 1
ATOM 2198 C C . LEU A 1 282 ? -2.310 -0.391 -15.417 1.00 88.38 282 LEU A C 1
ATOM 2200 O O . LEU A 1 282 ? -2.820 -0.381 -14.299 1.00 88.38 282 LEU A O 1
ATOM 2204 N N . ILE A 1 283 ? -2.540 -1.361 -16.306 1.00 91.06 283 ILE A N 1
ATOM 2205 C CA . ILE A 1 283 ? -3.355 -2.546 -16.019 1.00 91.06 283 ILE A CA 1
ATOM 2206 C C . ILE A 1 283 ? -2.783 -3.282 -14.799 1.00 91.06 283 ILE A C 1
ATOM 2208 O O . ILE A 1 283 ? -3.505 -3.563 -13.843 1.00 91.06 283 ILE A O 1
ATOM 2212 N N . GLY A 1 284 ? -1.469 -3.526 -14.785 1.00 93.12 284 GLY A N 1
ATOM 2213 C CA . GLY A 1 284 ? -0.774 -4.134 -13.651 1.00 93.12 284 GLY A CA 1
ATOM 2214 C C . GLY A 1 284 ? -0.987 -3.377 -12.337 1.00 93.12 284 GLY A C 1
ATOM 2215 O O . GLY A 1 284 ? -1.234 -4.006 -11.315 1.00 93.12 284 GLY A O 1
ATOM 2216 N N . ALA A 1 285 ? -0.962 -2.042 -12.347 1.00 93.00 285 ALA A N 1
ATOM 2217 C CA . ALA A 1 285 ? -1.172 -1.213 -11.162 1.00 93.00 285 ALA A CA 1
ATOM 2218 C C . ALA A 1 285 ? -2.598 -1.324 -10.596 1.00 93.00 285 ALA A C 1
ATOM 2220 O O . ALA A 1 285 ? -2.774 -1.311 -9.372 1.00 93.00 285 ALA A O 1
ATOM 2221 N N . VAL A 1 286 ? -3.605 -1.487 -11.463 1.00 95.00 286 VAL A N 1
ATOM 2222 C CA . VAL A 1 286 ? -4.981 -1.794 -11.040 1.00 95.00 286 VAL A CA 1
ATOM 2223 C C . VAL A 1 286 ? -5.019 -3.152 -10.345 1.00 95.00 286 VAL A C 1
ATOM 2225 O O . VAL A 1 286 ? -5.524 -3.238 -9.229 1.00 95.00 286 VAL A O 1
ATOM 2228 N N . PHE A 1 287 ? -4.415 -4.189 -10.937 1.00 96.19 287 PHE A N 1
ATOM 2229 C CA . PHE A 1 287 ? -4.340 -5.518 -10.317 1.00 96.19 287 PHE A CA 1
ATOM 2230 C C . PHE A 1 287 ? -3.568 -5.512 -8.991 1.00 96.19 287 PHE A C 1
ATOM 2232 O O . PHE A 1 287 ? -4.026 -6.125 -8.031 1.00 96.19 287 PHE A O 1
ATOM 2239 N N . VAL A 1 288 ? -2.455 -4.778 -8.897 1.00 95.69 288 VAL A N 1
ATOM 2240 C CA . VAL A 1 288 ? -1.714 -4.577 -7.637 1.00 95.69 288 VAL A CA 1
ATOM 2241 C C . VAL A 1 288 ? -2.606 -3.985 -6.564 1.00 95.69 288 VAL A C 1
ATOM 2243 O O . VAL A 1 288 ? -2.622 -4.456 -5.430 1.00 95.69 288 VAL A O 1
ATOM 2246 N N . THR A 1 289 ? -3.330 -2.930 -6.921 1.00 95.56 289 THR A N 1
ATOM 2247 C CA . THR A 1 289 ? -4.173 -2.202 -5.977 1.00 95.56 289 THR A CA 1
ATOM 2248 C C . THR A 1 289 ? -5.360 -3.058 -5.549 1.00 95.56 289 THR A C 1
ATOM 2250 O O . THR A 1 289 ? -5.658 -3.111 -4.365 1.00 95.56 289 THR A O 1
ATOM 2253 N N . ALA A 1 290 ? -5.977 -3.794 -6.476 1.00 96.81 290 ALA A N 1
ATOM 2254 C CA . ALA A 1 290 ? -7.035 -4.749 -6.168 1.00 96.81 290 ALA A CA 1
ATOM 2255 C C . ALA A 1 290 ? -6.541 -5.861 -5.232 1.00 96.81 290 ALA A C 1
ATOM 2257 O O . ALA A 1 290 ? -7.168 -6.106 -4.207 1.00 96.81 290 ALA A O 1
ATOM 2258 N N . GLY A 1 291 ? -5.389 -6.469 -5.543 1.00 96.19 291 GLY A N 1
ATOM 2259 C CA . GLY A 1 291 ? -4.747 -7.483 -4.707 1.00 96.19 291 GLY A CA 1
ATOM 2260 C C . GLY A 1 291 ? -4.456 -6.977 -3.294 1.00 96.19 291 GLY A C 1
ATOM 2261 O O . GLY A 1 291 ? -4.744 -7.665 -2.323 1.00 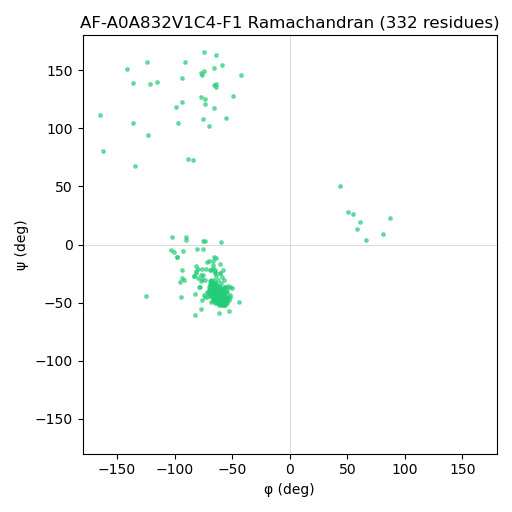96.19 291 GLY A O 1
ATOM 2262 N N . SER A 1 292 ? -3.944 -5.751 -3.181 1.00 95.19 292 SER A N 1
ATOM 2263 C CA . SER A 1 292 ? -3.624 -5.116 -1.899 1.00 95.19 292 SER A CA 1
ATOM 2264 C C . SER A 1 292 ? -4.842 -4.748 -1.053 1.00 95.19 292 SER A C 1
ATOM 2266 O O . SER A 1 292 ? -4.665 -4.534 0.139 1.00 95.19 292 SER A O 1
ATOM 2268 N N . ILE A 1 293 ? -6.025 -4.591 -1.652 1.00 96.56 293 ILE A N 1
ATOM 2269 C CA . ILE A 1 293 ? -7.268 -4.371 -0.904 1.00 96.56 293 ILE A CA 1
ATOM 2270 C C . ILE A 1 293 ? -7.721 -5.716 -0.331 1.00 96.56 293 ILE A C 1
ATOM 2272 O O . ILE A 1 293 ? -7.795 -5.865 0.877 1.00 96.56 293 ILE A O 1
ATOM 2276 N N . ILE A 1 294 ? -7.892 -6.732 -1.188 1.00 96.69 294 ILE A N 1
ATOM 2277 C CA . ILE A 1 294 ? -8.408 -8.053 -0.776 1.00 96.69 294 ILE A CA 1
ATOM 2278 C C . ILE A 1 294 ? -7.481 -8.826 0.174 1.00 96.69 294 ILE A C 1
ATOM 2280 O O . ILE A 1 294 ? -7.866 -9.880 0.682 1.00 96.69 294 ILE A O 1
ATOM 2284 N N . SER A 1 295 ? -6.240 -8.368 0.375 1.00 95.06 295 SER A N 1
ATOM 2285 C CA . SER A 1 295 ? -5.301 -9.012 1.293 1.00 95.06 295 SER A CA 1
ATOM 2286 C C . SER A 1 295 ? -5.760 -8.954 2.742 1.00 95.06 295 SER A C 1
ATOM 2288 O O . SER A 1 295 ? -5.366 -9.816 3.522 1.00 95.06 295 SER A O 1
ATOM 2290 N N . ASP A 1 296 ? -6.599 -7.985 3.110 1.00 95.25 296 ASP A N 1
ATOM 2291 C CA . ASP A 1 296 ? -7.021 -7.794 4.497 1.00 95.25 296 ASP A CA 1
ATOM 2292 C C . ASP A 1 296 ? -8.027 -8.871 4.954 1.00 95.25 296 ASP A C 1
ATOM 2294 O O . ASP A 1 296 ? -7.981 -9.300 6.108 1.00 95.25 296 ASP A O 1
ATOM 2298 N N . ILE A 1 297 ? -8.854 -9.409 4.047 1.00 97.12 297 ILE A N 1
ATOM 2299 C CA . ILE A 1 297 ? -9.809 -10.503 4.322 1.00 97.12 297 ILE A CA 1
ATOM 2300 C C . ILE A 1 297 ? -9.146 -11.732 4.976 1.00 97.12 297 ILE A C 1
ATOM 2302 O O . ILE A 1 297 ? -9.571 -12.129 6.063 1.00 97.12 297 ILE A O 1
ATOM 2306 N N . PRO A 1 298 ? -8.116 -12.367 4.378 1.00 95.94 298 PRO A N 1
ATOM 2307 C CA . PRO A 1 298 ? -7.475 -13.523 4.993 1.00 95.94 298 PRO A CA 1
ATOM 2308 C C . PRO A 1 298 ? -6.746 -13.165 6.287 1.00 95.94 298 PRO A C 1
ATOM 2310 O O . PRO A 1 298 ? -6.699 -14.003 7.181 1.00 95.94 298 PRO A O 1
ATOM 2313 N N . TYR A 1 299 ? -6.222 -11.943 6.439 1.00 92.75 299 TYR A N 1
ATOM 2314 C CA . TYR A 1 299 ? -5.661 -11.514 7.724 1.00 92.75 299 TYR A CA 1
ATOM 2315 C C . TYR A 1 299 ? -6.731 -11.457 8.816 1.00 92.75 299 TYR A C 1
ATOM 2317 O O . TYR A 1 299 ? -6.495 -11.979 9.904 1.00 92.75 299 TYR A O 1
ATOM 2325 N N . ALA A 1 300 ? -7.902 -10.880 8.539 1.00 96.44 300 ALA A N 1
ATOM 2326 C CA . ALA A 1 300 ? -9.010 -10.847 9.492 1.00 96.44 300 ALA A CA 1
ATOM 2327 C C . ALA A 1 300 ? -9.489 -12.262 9.855 1.00 96.44 300 ALA A C 1
ATOM 2329 O O . ALA A 1 300 ? -9.613 -12.590 11.036 1.00 96.44 300 ALA A O 1
ATOM 2330 N N . TYR A 1 301 ? -9.650 -13.125 8.848 1.00 97.12 301 TYR A N 1
ATOM 2331 C CA . TYR A 1 301 ? -10.084 -14.508 9.035 1.00 97.12 301 TYR A CA 1
ATOM 2332 C C . TYR A 1 301 ? -9.097 -15.322 9.882 1.00 97.12 301 TYR A C 1
ATOM 2334 O O . TYR A 1 301 ? -9.494 -15.996 10.828 1.00 97.12 301 TYR A O 1
ATOM 2342 N N . LEU A 1 302 ? -7.796 -15.235 9.582 1.00 96.31 302 LEU A N 1
ATOM 2343 C CA . LEU A 1 302 ? -6.756 -15.975 10.306 1.00 96.31 302 LEU A CA 1
ATOM 2344 C C . LEU A 1 302 ? -6.591 -15.522 11.764 1.00 96.31 302 LEU A C 1
ATOM 2346 O O . LEU A 1 302 ? -6.061 -16.285 12.567 1.00 96.31 302 LEU A O 1
ATOM 2350 N N . ASN A 1 303 ? -7.041 -14.313 12.110 1.00 94.75 303 ASN A N 1
ATOM 2351 C CA . ASN A 1 303 ? -7.073 -13.821 13.490 1.00 94.75 303 ASN A CA 1
ATOM 2352 C C . ASN A 1 303 ? -8.387 -14.154 14.222 1.00 94.75 303 ASN A C 1
ATOM 2354 O O . ASN A 1 303 ? -8.553 -13.743 15.363 1.00 94.75 303 ASN A O 1
ATOM 2358 N N . GLY A 1 304 ? -9.314 -14.893 13.601 1.00 95.06 304 GLY A N 1
ATOM 2359 C CA . GLY A 1 304 ? -10.577 -15.304 14.227 1.00 95.06 304 GLY A CA 1
ATOM 2360 C C . GLY A 1 304 ? -11.674 -14.235 14.232 1.00 95.06 304 GLY A C 1
ATOM 2361 O O . GLY A 1 304 ? -12.716 -14.438 14.845 1.00 95.06 304 GLY A O 1
ATOM 2362 N N . ALA A 1 305 ? -11.486 -13.112 13.533 1.00 96.50 305 ALA A N 1
ATOM 2363 C CA . ALA A 1 305 ? -12.463 -12.027 13.479 1.00 96.50 305 ALA A CA 1
ATOM 2364 C C . ALA A 1 305 ? -13.535 -12.308 12.407 1.00 96.50 305 ALA A C 1
ATOM 2366 O O . ALA A 1 305 ? -13.528 -11.713 11.324 1.00 96.50 305 ALA A O 1
ATOM 2367 N N . GLU A 1 306 ? -14.438 -13.259 12.665 1.00 96.88 306 GLU A N 1
ATOM 2368 C CA . GLU A 1 306 ? -15.420 -13.730 11.674 1.00 96.88 306 GLU A CA 1
ATOM 2369 C C . GLU A 1 306 ? -16.370 -12.625 11.197 1.00 96.88 306 GLU A C 1
ATOM 2371 O O . GLU A 1 306 ? -16.605 -12.483 9.993 1.00 96.88 306 GLU A O 1
ATOM 2376 N N . GLU A 1 307 ? -16.902 -11.819 12.118 1.00 97.56 307 GLU A N 1
ATOM 2377 C CA . GLU A 1 307 ? -17.849 -10.756 11.771 1.00 97.56 307 GLU A CA 1
ATOM 2378 C C . GLU A 1 307 ? -17.168 -9.633 10.980 1.00 97.56 307 GLU A C 1
ATOM 2380 O O . GLU A 1 307 ? -17.660 -9.229 9.923 1.00 97.56 307 GLU A O 1
ATOM 2385 N N . LEU A 1 308 ? -15.967 -9.217 11.400 1.00 98.00 308 LEU A N 1
ATOM 2386 C CA . LEU A 1 308 ? -15.113 -8.325 10.615 1.00 98.00 308 LEU A CA 1
ATOM 2387 C C . LEU A 1 308 ? -14.859 -8.887 9.210 1.00 98.00 308 LEU A C 1
ATOM 2389 O O . LEU A 1 308 ? -14.997 -8.163 8.227 1.00 98.00 308 LEU A O 1
ATOM 2393 N N . THR A 1 309 ? -14.537 -10.177 9.095 1.00 98.19 309 THR A N 1
ATOM 2394 C CA . THR A 1 309 ? -14.263 -10.831 7.807 1.00 98.19 309 THR A CA 1
ATOM 2395 C C . THR A 1 309 ? -15.462 -10.727 6.862 1.00 98.19 309 THR A C 1
ATOM 2397 O O . THR A 1 309 ? -15.292 -10.369 5.696 1.00 98.19 309 THR A O 1
ATOM 2400 N N . LYS A 1 310 ? -16.687 -10.976 7.346 1.00 98.00 310 LYS A N 1
ATOM 2401 C CA . LYS A 1 310 ? -17.911 -10.833 6.535 1.00 98.00 310 LYS A CA 1
ATOM 2402 C C . LYS A 1 310 ? -18.101 -9.399 6.046 1.00 98.00 310 LYS A C 1
ATOM 2404 O O . LYS A 1 310 ? -18.437 -9.192 4.878 1.00 98.00 310 LYS A O 1
ATOM 2409 N N . ILE A 1 311 ? -17.868 -8.419 6.923 1.00 98.00 311 ILE A N 1
ATOM 2410 C CA . ILE A 1 311 ? -17.961 -6.999 6.570 1.00 98.00 311 ILE A CA 1
ATOM 2411 C C . ILE A 1 311 ? -16.923 -6.658 5.493 1.00 98.00 311 ILE A C 1
ATOM 2413 O O . ILE A 1 311 ? -17.287 -6.055 4.482 1.00 98.00 311 ILE A O 1
ATOM 2417 N N . LEU A 1 312 ? -15.664 -7.077 5.669 1.00 98.00 312 LEU A N 1
ATOM 2418 C CA . LEU A 1 312 ? -14.577 -6.810 4.723 1.00 98.00 312 LEU A CA 1
ATOM 2419 C C . LEU A 1 312 ? -14.825 -7.450 3.357 1.00 98.00 312 LEU A C 1
ATOM 2421 O O . LEU A 1 312 ? -14.641 -6.774 2.354 1.00 98.00 312 LEU A O 1
ATOM 2425 N N . ILE A 1 313 ? -15.335 -8.687 3.288 1.00 98.19 313 ILE A N 1
ATOM 2426 C CA . ILE A 1 313 ? -15.671 -9.338 2.008 1.00 98.19 313 ILE A CA 1
ATOM 2427 C C . ILE A 1 313 ? -16.576 -8.441 1.158 1.00 98.19 313 ILE A C 1
ATOM 2429 O O . ILE A 1 313 ? -16.306 -8.230 -0.022 1.00 98.19 313 ILE A O 1
ATOM 2433 N N . VAL A 1 314 ? -17.639 -7.886 1.747 1.00 97.44 314 VAL A N 1
ATOM 2434 C CA . VAL A 1 314 ? -18.567 -7.010 1.017 1.00 97.44 314 VAL A CA 1
ATOM 2435 C C . VAL A 1 314 ? -17.935 -5.642 0.752 1.00 97.44 314 VAL A C 1
ATOM 2437 O O . VAL A 1 314 ? -18.020 -5.126 -0.363 1.00 97.44 314 VAL A O 1
ATOM 2440 N N . ALA A 1 315 ? -17.295 -5.056 1.766 1.00 97.62 315 ALA A N 1
ATOM 2441 C CA . ALA A 1 315 ? -16.714 -3.719 1.700 1.00 97.62 315 ALA A CA 1
ATOM 2442 C C . ALA A 1 315 ? -15.576 -3.611 0.671 1.00 97.62 315 ALA A C 1
ATOM 2444 O O . ALA A 1 315 ? -15.454 -2.588 0.001 1.00 97.62 315 ALA A O 1
ATOM 2445 N N . GLU A 1 316 ? -14.776 -4.661 0.512 1.00 97.94 316 GLU A N 1
ATOM 2446 C CA . GLU A 1 316 ? -13.619 -4.708 -0.382 1.00 97.94 316 GLU A CA 1
ATOM 2447 C C . GLU A 1 316 ? -13.964 -5.230 -1.777 1.00 97.94 316 GLU A C 1
ATOM 2449 O O . GLU A 1 316 ? -13.379 -4.779 -2.766 1.00 97.94 316 GLU A O 1
ATOM 2454 N N . ALA A 1 317 ? -14.962 -6.114 -1.900 1.00 97.88 317 ALA A N 1
ATOM 2455 C CA . ALA A 1 317 ? -15.412 -6.597 -3.204 1.00 97.88 317 ALA A CA 1
ATOM 2456 C C . ALA A 1 317 ? -15.934 -5.461 -4.094 1.00 97.88 317 ALA A C 1
ATOM 2458 O O . ALA A 1 317 ? -15.695 -5.475 -5.298 1.00 97.88 317 ALA A O 1
ATOM 2459 N N . ILE A 1 318 ? -16.613 -4.462 -3.521 1.00 97.75 318 ILE A N 1
ATOM 2460 C CA . ILE A 1 318 ? -17.174 -3.327 -4.270 1.00 97.75 318 ILE A CA 1
ATOM 2461 C C . ILE A 1 318 ? -16.088 -2.498 -4.984 1.00 97.75 318 ILE A C 1
ATOM 2463 O O . ILE A 1 318 ? -16.157 -2.389 -6.211 1.00 97.75 318 ILE A O 1
ATOM 2467 N N . PRO A 1 319 ? -15.085 -1.907 -4.298 1.00 97.75 319 PRO A N 1
ATOM 2468 C CA . PRO A 1 319 ? -14.049 -1.123 -4.963 1.00 97.75 319 PRO A CA 1
ATOM 2469 C C . PRO A 1 319 ? -13.248 -1.980 -5.943 1.00 97.75 319 PRO A C 1
ATOM 2471 O O . PRO A 1 319 ? -12.959 -1.519 -7.044 1.00 97.75 319 PRO A O 1
ATOM 2474 N N . VAL A 1 320 ? -12.950 -3.237 -5.603 1.00 97.69 320 VAL A N 1
ATOM 2475 C CA . VAL A 1 320 ? -12.246 -4.162 -6.502 1.00 97.69 320 VAL A CA 1
ATOM 2476 C C . VAL A 1 320 ? -13.053 -4.412 -7.775 1.00 97.69 320 VAL A C 1
ATOM 2478 O O . VAL A 1 320 ? -12.520 -4.251 -8.872 1.00 97.69 320 VAL A O 1
ATOM 2481 N N . ALA A 1 321 ? -14.342 -4.734 -7.656 1.00 97.62 321 ALA A N 1
ATOM 2482 C CA . ALA A 1 321 ? -15.222 -4.932 -8.801 1.00 97.62 321 ALA A CA 1
ATOM 2483 C C . ALA A 1 321 ? -15.314 -3.666 -9.659 1.00 97.62 321 ALA A C 1
ATOM 2485 O O . ALA A 1 321 ? -15.181 -3.753 -10.875 1.00 97.62 321 ALA A O 1
ATOM 2486 N N . ILE A 1 322 ? -15.461 -2.489 -9.044 1.00 96.56 322 ILE A N 1
ATOM 2487 C CA . ILE A 1 322 ? -15.467 -1.203 -9.754 1.00 96.56 322 ILE A CA 1
ATOM 2488 C C . ILE A 1 322 ? -14.167 -1.012 -10.537 1.00 96.56 322 ILE A C 1
ATOM 2490 O O . ILE A 1 322 ? -14.222 -0.705 -11.726 1.00 96.56 322 ILE A O 1
ATOM 2494 N N . GLY A 1 323 ? -13.008 -1.229 -9.912 1.00 95.00 323 GLY A N 1
ATOM 2495 C CA . GLY A 1 323 ? -11.709 -1.106 -10.572 1.00 95.00 323 GLY A CA 1
ATOM 2496 C C . GLY A 1 323 ? -11.567 -2.053 -11.761 1.00 95.00 323 GLY A C 1
ATOM 2497 O O . GLY A 1 323 ? -11.222 -1.620 -12.857 1.00 95.00 323 GLY A O 1
ATOM 2498 N N . ILE A 1 324 ? -11.893 -3.331 -11.573 1.00 94.62 324 ILE A N 1
ATOM 2499 C CA . ILE A 1 324 ? -11.761 -4.358 -12.612 1.00 94.62 324 ILE A CA 1
ATOM 2500 C C . ILE A 1 324 ? -12.778 -4.159 -13.746 1.00 94.62 324 ILE A C 1
ATOM 2502 O O . ILE A 1 324 ? -12.402 -4.210 -14.913 1.00 94.62 324 ILE A O 1
ATOM 2506 N N . ILE A 1 325 ? -14.048 -3.878 -13.444 1.00 95.00 325 ILE A N 1
ATOM 2507 C CA . ILE A 1 325 ? -15.075 -3.617 -14.465 1.00 95.00 325 ILE A CA 1
ATOM 2508 C C . ILE A 1 325 ? -14.708 -2.372 -15.271 1.00 95.00 325 ILE A C 1
ATOM 2510 O O . ILE A 1 325 ? -14.723 -2.412 -16.499 1.00 95.00 325 ILE A O 1
ATOM 2514 N N . THR A 1 326 ? -14.324 -1.285 -14.597 1.00 93.06 326 THR A N 1
ATOM 2515 C CA . THR A 1 326 ? -13.889 -0.050 -15.263 1.00 93.06 326 THR A CA 1
ATOM 2516 C C . THR A 1 326 ? -12.695 -0.336 -16.165 1.00 93.06 326 THR A C 1
ATOM 2518 O O . THR A 1 326 ? -12.694 0.053 -17.328 1.00 93.06 326 THR A O 1
ATOM 2521 N N . LEU A 1 327 ? -11.711 -1.090 -15.675 1.00 91.12 327 LEU A N 1
ATOM 2522 C CA . LEU A 1 327 ? -10.569 -1.511 -16.475 1.00 91.12 327 LEU A CA 1
ATOM 2523 C C . LEU A 1 327 ? -11.003 -2.245 -17.750 1.00 91.12 327 LEU A C 1
ATOM 2525 O O . LEU A 1 327 ? -10.517 -1.895 -18.815 1.00 91.12 327 LEU A O 1
ATOM 2529 N N . PHE A 1 328 ? -11.931 -3.203 -17.680 1.00 88.62 328 PHE A N 1
ATOM 2530 C CA . PHE A 1 328 ? -12.412 -3.926 -18.866 1.00 88.62 328 PHE A CA 1
ATOM 2531 C C . PHE A 1 328 ? -13.237 -3.063 -19.825 1.00 88.62 328 PHE A C 1
ATOM 2533 O O . PHE A 1 328 ? -13.166 -3.273 -21.033 1.00 88.62 328 PHE A O 1
ATOM 2540 N N . LEU A 1 329 ? -13.984 -2.080 -19.318 1.00 87.31 329 LEU A N 1
ATOM 2541 C CA . LEU A 1 329 ? -14.719 -1.130 -20.157 1.00 87.31 329 LEU A CA 1
ATOM 2542 C C . LEU A 1 329 ? -13.775 -0.204 -20.937 1.00 87.31 329 LEU A C 1
ATOM 2544 O O . LEU A 1 329 ? -14.077 0.159 -22.072 1.00 87.31 329 LEU A O 1
ATOM 2548 N N . TYR A 1 330 ? -12.628 0.147 -20.349 1.00 79.94 330 TYR A N 1
ATOM 2549 C CA . TYR A 1 330 ? -11.622 1.015 -20.969 1.00 79.94 330 TYR A CA 1
ATOM 2550 C C . TYR A 1 330 ? -10.460 0.255 -21.626 1.00 79.94 330 TYR A C 1
ATOM 2552 O O . TYR A 1 330 ? -9.705 0.858 -22.381 1.00 79.94 330 TYR A O 1
ATOM 2560 N N . ALA A 1 331 ? -10.329 -1.058 -21.415 1.00 69.25 331 ALA A N 1
ATOM 2561 C CA . ALA A 1 331 ? -9.288 -1.895 -22.016 1.00 69.25 331 ALA A CA 1
ATOM 2562 C C . ALA A 1 331 ? -9.254 -1.846 -23.558 1.00 69.25 331 ALA A C 1
ATOM 2564 O O . ALA A 1 331 ? -8.158 -1.814 -24.102 1.00 69.25 331 ALA A O 1
ATOM 2565 N N . PRO A 1 332 ? -10.385 -1.771 -24.292 1.00 64.00 332 PRO A N 1
ATOM 2566 C CA . PRO A 1 332 ? -10.359 -1.602 -25.749 1.00 64.00 332 PRO A CA 1
ATOM 2567 C C . PRO A 1 332 ? -9.798 -0.248 -26.216 1.00 64.00 332 PRO A C 1
ATOM 2569 O O . PRO A 1 332 ? -9.528 -0.075 -27.402 1.00 64.00 332 PRO A O 1
ATOM 2572 N N . LEU A 1 333 ? -9.679 0.721 -25.303 1.00 56.09 333 LEU A N 1
ATOM 2573 C CA . LEU A 1 333 ? -9.174 2.073 -25.548 1.00 56.09 333 LEU A CA 1
ATOM 2574 C C . LEU A 1 333 ? -7.724 2.258 -25.049 1.00 56.09 333 LEU A C 1
ATOM 2576 O O . LEU A 1 333 ? -7.163 3.337 -25.247 1.00 56.09 333 LEU A O 1
ATOM 2580 N N . LEU A 1 334 ? -7.161 1.236 -24.385 1.00 56.03 334 LEU A N 1
ATOM 2581 C CA . LEU A 1 334 ? -5.801 1.151 -23.836 1.00 56.03 334 LEU A CA 1
ATOM 2582 C C . LEU A 1 334 ? -4.871 0.465 -24.837 1.00 56.03 334 LEU A C 1
ATOM 2584 O O . LEU A 1 334 ? -4.037 1.184 -25.427 1.00 56.03 334 LEU A O 1
#

Mean predicted aligned error: 9.05 Å

pLDDT: mean 79.79, std 15.84, range [30.92, 98.19]

Solvent-accessible surface area (backbone atoms only — not comparable to full-atom values): 16942 Å² total; per-residue (Å²): 129,63,68,68,57,55,53,52,50,54,48,66,73,48,35,83,64,53,38,56,64,59,46,46,60,52,50,50,52,51,50,50,49,51,53,48,52,52,55,24,62,74,64,70,60,84,77,50,73,65,52,55,55,50,52,49,56,50,52,50,51,36,51,50,36,50,49,50,35,71,70,40,55,72,82,46,53,38,88,92,67,68,47,32,49,26,58,55,44,44,54,54,31,52,50,49,43,51,36,50,54,40,46,52,48,34,59,54,74,36,75,64,31,39,59,64,39,43,4,47,40,15,8,68,60,41,39,65,51,26,40,70,57,30,18,52,53,20,42,77,36,65,84,40,18,39,32,33,47,14,17,33,28,36,3,44,20,39,32,40,47,51,52,46,51,52,52,50,53,55,37,52,78,72,56,41,84,82,51,74,60,62,69,79,44,39,23,52,52,52,21,28,54,41,26,45,50,50,16,51,58,28,45,76,64,32,68,92,72,77,61,56,90,77,80,82,80,48,70,69,56,54,53,50,43,53,52,51,28,56,54,49,36,55,53,50,49,55,35,41,74,70,66,34,62,68,59,38,36,55,46,25,21,54,41,3,35,76,41,29,73,38,43,49,52,35,45,52,51,36,40,77,60,64,65,40,57,70,58,60,42,50,55,19,45,49,30,13,50,39,21,42,48,59,38,44,37,62,55,17,46,77,47,60,6,59,68,35,24,57,51,38,53,58,64,44,47,51,23,38,49,49,22,53,52,43,41,62,73,43,49,90,78,98

Radius of gyration: 20.88 Å; Cα contacts (8 Å, |Δi|>4): 420; chains: 1; bounding box: 67×41×52 Å